Protein 2HES (pdb70)

Sequence (308 aa):
SINLIKSLKLYKEKIWSFDFSQGILATGSTDRKIKLVSVKYDDFTLIDVLDETAHKKAIRSVAWRPHTSLLAAGSFDSTVSIWAKFEMDLLAIIEEVKGVAWSNDGYYLATCSRDKSVWIWETDESGEEYECISVLQEHSQDVKHVIWHPSEALLASSSYDDTVRIWKDYDDDWECVAVLNGHEGTVWSSDFDKTEGVFRLCSGSDDSTVRVWKYMGDDEDDQQEWVCEAILPDVHKRQVYNVAWGFNGLIASVGADGVLAVYEEVDGEWKVFAKRALCHGVYEINVVKWLTILATGGDDGIVNFWSL

Nearest PDB structures (foldseek):
  2hes-assembly1_X  TM=1.003E+00  e=1.167E-56  Saccharomyces cerevisiae
  2pm7-assembly1_D  TM=8.547E-01  e=6.959E-14  Saccharomyces cerevisiae
  2pm6-assembly1_D  TM=8.435E-01  e=2.449E-13  Saccharomyces cerevisiae
  8adl-assembly1_P  TM=8.563E-01  e=5.313E-13  Saccharomyces cerevisiae
  4l9o-assembly2_B  TM=8.566E-01  e=5.168E-12  Komagataella pastoris

B-factor: mean 28.53, std 9.95, range [12.07, 92.05]

Radius of gyration: 18.02 Å; Cα contacts (8 Å, |Δi|>4): 979; chains: 1; bounding box: 34×52×51 Å

Solvent-accessible surface area: 12985 Å² total; per-residue (Å²): 106,7,74,82,76,48,53,25,112,11,11,183,91,67,0,29,12,0,27,66,11,116,29,37,0,0,0,0,0,58,50,82,69,0,38,1,0,47,14,80,80,96,35,12,80,77,67,34,70,4,18,145,100,20,15,45,124,6,5,19,11,5,10,7,42,40,157,23,33,6,0,0,2,0,4,54,35,68,25,5,9,0,5,30,95,228,116,22,75,72,74,23,79,10,150,66,10,18,4,8,9,15,3,68,88,9,89,27,0,0,12,2,15,140,82,93,2,0,80,0,26,56,11,81,147,59,0,110,148,36,111,45,41,17,66,10,117,97,10,69,94,21,0,9,35,6,41,13,11,31,74,88,44,4,0,0,0,0,0,47,27,43,17,0,42,0,1,54,36,91,136,63,90,11,78,19,2,7,57,3,104,29,8,148,14,16,0,51,0,1,14,0,7,40,90,160,56,112,32,35,0,0,0,0,0,60,38,38,32,5,42,0,5,70,37,112,24,66,54,120,78,62,66,11,90,28,76,41,63,28,92,10,49,129,17,8,179,23,68,0,26,11,7,4,5,3,165,67,30,17,0,0,0,0,0,19,42,2,16,0,0,0,1,61,63,78,144,69,123,26,146,52,102,11,117,96,66,127,9,4,42,135,103,63,0,15,5,0,61,39,33,120,32,0,0,0,0,0,39,20,0,35,0,9,0,6,36,72

Foldseek 3Di:
DKFFLDKFFDDQFFWQEWEDAPQKIWTWGQFQKIWIWGHDSVTIGTDDIDHPPPGDGTFNEKYDLHNFAKIWTADCVQKIWIWHDNDIDTADIDGPWQYWEAENVSFWIWIFFQVQWIWIWGDDPVPRDTDTLDIAHDGPGGWHYKYDANPARKMWIWFQSQWIWIWDDDVSNIYTQDIADDGPGGWQYKYWALDPDFTKMWIFAPSAWIWIKGWDQADPVRGTDIYGPDIADGDDPGRWQDWEQDPVRKIWTFFQQQKIWIWHADPRHIDTPDMDGCVVPRWGWHDWYPVVWIWTTTRRSMITIIDD

Secondary structure (DSSP, 8-state):
--EEEEEEE--SS-EEEEEEETTEEEEEESSS-EEEEE-SSS--EEEEEE-TT---S-EEEEEEPTTSSEEEEEETTS-EEEEE----EEEEEE--EEEEEE-TTS-EEEEEETTS-EEEEE--TT----EEEEEE---SS-EEEEEE-SSSSEEEEEETTS-EEEEEEETTEEEEEEEE---SS-EEEEEE--SSSS-EEEEEETTS-EEEEEEEEE-TTS-EEEEEEEEPPS--SS-EEEEEE-TTS-EEEEETTS-EEEEEEETTEEEEEEEES-TTTTS-EEEEEE---EEEEETTSEEEEEE-

Structure (mmCIF, N/CA/C/O backbone):
data_2HES
#
_entry.id   2HES
#
_cell.length_a   35.211
_cell.length_b   70.026
_cell.length_c   130.366
_cell.angle_alpha   90.000
_cell.angle_beta   90.000
_cell.angle_gamma   90.000
#
_symmetry.space_group_name_H-M   'P 21 21 21'
#
loop_
_entity.id
_entity.type
_entity.pdbx_description
1 polymer Ydr267cp
2 non-polymer 'CALCIUM ION'
3 water water
#
loop_
_atom_site.group_PDB
_atom_site.id
_atom_site.type_symbol
_atom_site.label_atom_id
_atom_site.label_alt_id
_atom_site.label_comp_id
_atom_site.label_asym_id
_atom_site.label_entity_id
_atom_site.label_seq_id
_atom_site.pdbx_PDB_ins_code
_atom_site.Cartn_x
_atom_site.Cartn_y
_atom_site.Cartn_z
_atom_site.occupancy
_atom_site.B_iso_or_equiv
_atom_site.auth_seq_id
_atom_site.auth_comp_id
_atom_site.auth_asym_id
_atom_site.auth_atom_id
_atom_site.pdbx_PDB_model_num
ATOM 1 N N . SER A 1 3 ? 17.528 -10.422 -0.102 1.00 40.35 3 SER X N 1
ATOM 2 C CA . SER A 1 3 ? 16.841 -11.310 0.906 1.00 40.14 3 SER X CA 1
ATOM 3 C C . SER A 1 3 ? 17.133 -10.946 2.369 1.00 39.57 3 SER X C 1
ATOM 4 O O . SER A 1 3 ? 18.274 -10.669 2.724 1.00 39.95 3 SER X O 1
ATOM 7 N N . ILE A 1 4 ? 16.089 -10.964 3.202 1.00 38.72 4 ILE X N 1
ATOM 8 C CA . ILE A 1 4 ? 16.210 -10.716 4.641 1.00 37.62 4 ILE X CA 1
ATOM 9 C C . ILE A 1 4 ? 16.024 -12.036 5.398 1.00 38.24 4 ILE X C 1
ATOM 10 O O . ILE A 1 4 ? 14.914 -12.563 5.473 1.00 37.76 4 ILE X O 1
ATOM 15 N N . ASN A 1 5 ? 17.114 -12.554 5.953 1.00 38.91 5 ASN X N 1
ATOM 16 C CA . ASN A 1 5 ? 17.102 -13.862 6.620 1.00 40.17 5 ASN X CA 1
ATOM 17 C C . ASN A 1 5 ? 17.172 -13.747 8.136 1.00 40.33 5 ASN X C 1
ATOM 18 O O . ASN A 1 5 ? 18.014 -13.014 8.664 1.00 40.32 5 ASN X O 1
ATOM 23 N N . LEU A 1 6 ? 16.280 -14.454 8.831 1.00 40.32 6 LEU X N 1
ATOM 24 C CA . LEU A 1 6 ? 16.330 -14.512 10.290 1.00 40.99 6 LEU X CA 1
ATOM 25 C C . LEU A 1 6 ? 17.547 -15.313 10.744 1.00 41.75 6 LEU X C 1
ATOM 26 O O . LEU A 1 6 ? 17.666 -16.509 10.452 1.00 41.87 6 LEU X O 1
ATOM 31 N N . ILE A 1 7 ? 18.459 -14.660 11.450 1.00 41.68 7 ILE X N 1
ATOM 32 C CA . ILE A 1 7 ? 19.599 -15.388 11.986 1.00 42.17 7 ILE X CA 1
ATOM 33 C C . ILE A 1 7 ? 19.349 -15.854 13.424 1.00 41.78 7 ILE X C 1
ATOM 34 O O . ILE A 1 7 ? 19.792 -16.951 13.802 1.00 41.89 7 ILE X O 1
ATOM 39 N N . LYS A 1 8 ? 18.589 -15.068 14.197 1.00 40.77 8 LYS X N 1
ATOM 40 C CA . LYS A 1 8 ? 18.223 -15.426 15.574 1.00 40.09 8 LYS X CA 1
ATOM 41 C C . LYS A 1 8 ? 17.036 -14.649 16.160 1.00 39.21 8 LYS X C 1
ATOM 42 O O . LYS A 1 8 ? 16.962 -13.421 16.006 1.00 38.83 8 LYS X O 1
ATOM 48 N N . SER A 1 9 ? 16.119 -15.356 16.830 1.00 37.61 9 SER X N 1
ATOM 49 C CA . SER A 1 9 ? 14.946 -14.734 17.469 1.00 36.66 9 SER X CA 1
ATOM 50 C C . SER A 1 9 ? 14.950 -14.803 19.008 1.00 36.66 9 SER X C 1
ATOM 51 O O . SER A 1 9 ? 14.905 -15.887 19.624 1.00 36.40 9 SER X O 1
ATOM 54 N N . LEU A 1 10 ? 14.985 -13.645 19.649 1.00 36.21 10 LEU X N 1
ATOM 55 C CA . LEU A 1 10 ? 15.202 -13.620 21.081 1.00 35.01 10 LEU X CA 1
ATOM 56 C C . LEU A 1 10 ? 14.050 -13.028 21.874 1.00 34.68 10 LEU X C 1
ATOM 57 O O . LEU A 1 10 ? 13.845 -11.818 21.868 1.00 34.32 10 LEU X O 1
ATOM 62 N N . LYS A 1 11 ? 13.299 -13.866 22.595 1.00 33.93 11 LYS X N 1
ATOM 63 C CA . LYS A 1 11 ? 12.216 -13.333 23.390 1.00 33.76 11 LYS X CA 1
ATOM 64 C C . LYS A 1 11 ? 12.741 -12.844 24.733 1.00 33.89 11 LYS X C 1
ATOM 65 O O . LYS A 1 11 ? 13.340 -13.625 25.491 1.00 34.58 11 LYS X O 1
ATOM 71 N N . LEU A 1 12 ? 12.460 -11.577 25.030 1.00 31.96 12 LEU X N 1
ATOM 72 C CA . LEU A 1 12 ? 12.953 -10.888 26.230 1.00 31.30 12 LEU X CA 1
ATOM 73 C C . LEU A 1 12 ? 11.897 -10.489 27.254 1.00 31.20 12 LEU X C 1
ATOM 74 O O . LEU A 1 12 ? 12.171 -10.488 28.464 1.00 30.64 12 LEU X O 1
ATOM 79 N N . TYR A 1 13 ? 10.719 -10.080 26.790 1.00 30.91 13 TYR X N 1
ATOM 80 C CA . TYR A 1 13 ? 9.627 -9.658 27.655 1.00 31.26 13 TYR X CA 1
ATOM 81 C C . TYR A 1 13 ? 8.353 -10.275 27.118 1.00 32.55 13 TYR X C 1
ATOM 82 O O . TYR A 1 13 ? 8.362 -10.853 26.019 1.00 32.66 13 TYR X O 1
ATOM 91 N N . LYS A 1 14 ? 7.268 -10.104 27.871 1.00 33.88 14 LYS X N 1
ATOM 92 C CA . LYS A 1 14 ? 5.919 -10.428 27.389 1.00 35.42 14 LYS X CA 1
ATOM 93 C C . LYS A 1 14 ? 5.146 -9.166 26.980 1.00 35.40 14 LYS X C 1
ATOM 94 O O . LYS A 1 14 ? 3.987 -9.262 26.547 1.00 35.97 14 LYS X O 1
ATOM 100 N N . GLU A 1 15 ? 5.793 -8.002 27.108 1.00 34.93 15 GLU X N 1
ATOM 101 C CA . GLU A 1 15 ? 5.210 -6.691 26.806 1.00 34.78 15 GLU X CA 1
ATOM 102 C C . GLU A 1 15 ? 5.975 -6.071 25.631 1.00 32.99 15 GLU X C 1
ATOM 103 O O . GLU A 1 15 ? 7.019 -6.580 25.267 1.00 31.64 15 GLU X O 1
ATOM 109 N N . LYS A 1 16 ? 5.451 -4.985 25.056 1.00 31.91 16 LYS X N 1
ATOM 110 C CA . LYS A 1 16 ? 6.086 -4.275 23.924 1.00 31.62 16 LYS X CA 1
ATOM 111 C C . LYS A 1 16 ? 7.587 -4.014 24.130 1.00 29.59 16 LYS X C 1
ATOM 112 O O . LYS A 1 16 ? 8.008 -3.744 25.242 1.00 29.20 16 LYS X O 1
ATOM 118 N N . ILE A 1 17 ? 8.382 -4.099 23.069 1.00 28.08 17 ILE X N 1
ATOM 119 C CA . ILE A 1 17 ? 9.724 -3.499 23.108 1.00 27.27 17 ILE X CA 1
ATOM 120 C C . ILE A 1 17 ? 9.614 -2.179 22.397 1.00 27.25 17 ILE X C 1
ATOM 121 O O . ILE A 1 17 ? 9.141 -2.135 21.255 1.00 27.00 17 ILE X O 1
ATOM 126 N N . TRP A 1 18 ? 9.989 -1.111 23.095 1.00 25.63 18 TRP X N 1
ATOM 127 C CA . TRP A 1 18 ? 9.888 0.236 22.555 1.00 26.19 18 TRP X CA 1
ATOM 128 C C . TRP A 1 18 ? 11.179 0.770 21.995 1.00 25.02 18 TRP X C 1
ATOM 129 O O . TRP A 1 18 ? 11.150 1.625 21.097 1.00 24.78 18 TRP X O 1
ATOM 140 N N . SER A 1 19 ? 12.297 0.349 22.580 1.00 22.72 19 SER X N 1
ATOM 141 C CA . SER A 1 19 ? 13.585 0.977 22.299 1.00 23.15 19 SER X CA 1
ATOM 142 C C . SER A 1 19 ? 14.721 0.000 22.480 1.00 21.81 19 SER X C 1
ATOM 143 O O . SER A 1 19 ? 14.644 -0.928 23.308 1.00 21.27 19 SER X O 1
ATOM 146 N N . PHE A 1 20 ? 15.759 0.179 21.677 1.00 21.58 20 PHE X N 1
ATOM 147 C CA . PHE A 1 20 ? 17.015 -0.508 21.935 1.00 21.19 20 PHE X CA 1
ATOM 148 C C . PHE A 1 20 ? 18.203 0.220 21.336 1.00 20.88 20 PHE X C 1
ATOM 149 O O . PHE A 1 20 ? 18.031 1.129 20.511 1.00 19.06 20 PHE X O 1
ATOM 157 N N . ASP A 1 21 ? 19.404 -0.083 21.826 1.00 19.30 21 ASP X N 1
ATOM 158 C CA . ASP A 1 21 ? 20.582 0.612 21.336 1.00 20.14 21 ASP X CA 1
ATOM 159 C C . ASP A 1 21 ? 21.759 -0.289 21.555 1.00 21.28 21 ASP X C 1
ATOM 160 O O . ASP A 1 21 ? 21.772 -1.032 22.548 1.00 22.72 21 ASP X O 1
ATOM 165 N N . PHE A 1 22 ? 22.735 -0.212 20.640 1.00 22.25 22 PHE X N 1
ATOM 166 C CA . PHE A 1 22 ? 23.918 -1.107 20.570 1.00 23.75 22 PHE X CA 1
ATOM 167 C C . PHE A 1 22 ? 25.224 -0.341 20.714 1.00 24.15 22 PHE X C 1
ATOM 168 O O . PHE A 1 22 ? 25.467 0.621 19.995 1.00 24.63 22 PHE X O 1
ATOM 176 N N . SER A 1 23 ? 26.089 -0.784 21.627 1.00 24.42 23 SER X N 1
ATOM 177 C CA . SER A 1 23 ? 27.420 -0.206 21.750 1.00 25.43 23 SER X CA 1
ATOM 178 C C . SER A 1 23 ? 28.311 -1.291 22.302 1.00 26.36 23 SER X C 1
ATOM 179 O O . SER A 1 23 ? 27.906 -1.965 23.212 1.00 25.61 23 SER X O 1
ATOM 182 N N . GLN A 1 24 ? 29.506 -1.434 21.734 1.00 28.47 24 GLN X N 1
ATOM 183 C CA . GLN A 1 24 ? 30.567 -2.273 22.313 1.00 31.21 24 GLN X CA 1
ATOM 184 C C . GLN A 1 24 ? 30.080 -3.709 22.480 1.00 31.52 24 GLN X C 1
ATOM 185 O O . GLN A 1 24 ? 30.278 -4.336 23.528 1.00 32.30 24 GLN X O 1
ATOM 191 N N . GLY A 1 25 ? 29.399 -4.193 21.448 1.00 32.00 25 GLY X N 1
ATOM 192 C CA . GLY A 1 25 ? 28.879 -5.560 21.434 1.00 32.41 25 GLY X CA 1
ATOM 193 C C . GLY A 1 25 ? 27.717 -5.829 22.364 1.00 31.75 25 GLY X C 1
ATOM 194 O O . GLY A 1 25 ? 27.389 -6.985 22.611 1.00 33.69 25 GLY X O 1
ATOM 195 N N . ILE A 1 26 ? 27.070 -4.789 22.888 1.00 31.07 26 ILE X N 1
ATOM 196 C CA . ILE A 1 26 ? 25.951 -4.997 23.803 1.00 28.77 26 ILE X CA 1
ATOM 197 C C . ILE A 1 26 ? 24.685 -4.238 23.373 1.00 28.27 26 ILE X C 1
ATOM 198 O O . ILE A 1 26 ? 24.739 -3.019 23.191 1.00 26.66 26 ILE X O 1
ATOM 203 N N . LEU A 1 27 ? 23.558 -4.950 23.249 1.00 26.16 27 LEU X N 1
ATOM 204 C CA . LEU A 1 27 ? 22.254 -4.324 22.976 1.00 25.64 27 LEU X CA 1
ATOM 205 C C . LEU A 1 27 ? 21.503 -4.073 24.290 1.00 24.94 27 LEU X C 1
ATOM 206 O O . LEU A 1 27 ? 21.221 -5.020 25.035 1.00 25.69 27 LEU X O 1
ATOM 211 N N . ALA A 1 28 ? 21.194 -2.807 24.599 1.00 23.04 28 ALA X N 1
ATOM 212 C CA . ALA A 1 28 ? 20.289 -2.453 25.719 1.00 22.39 28 ALA X CA 1
ATOM 213 C C . ALA A 1 28 ? 18.848 -2.374 25.193 1.00 22.83 28 ALA X C 1
ATOM 214 O O . ALA A 1 28 ? 18.665 -1.871 24.123 1.00 22.10 28 ALA X O 1
ATOM 216 N N . THR A 1 29 ? 17.852 -2.847 25.936 1.00 22.69 29 THR X N 1
ATOM 217 C CA . THR A 1 29 ? 16.422 -2.775 25.511 1.00 23.31 29 THR X CA 1
ATOM 218 C C . THR A 1 29 ? 15.455 -2.171 26.554 1.00 24.58 29 THR X C 1
ATOM 219 O O . THR A 1 29 ? 15.714 -2.253 27.755 1.00 26.20 29 THR X O 1
ATOM 223 N N . GLY A 1 30 ? 14.330 -1.608 26.102 1.00 23.42 30 GLY X N 1
ATOM 224 C CA . GLY A 1 30 ? 13.326 -1.021 26.966 1.00 24.31 30 GLY X CA 1
ATOM 225 C C . GLY A 1 30 ? 11.949 -1.504 26.552 1.00 25.96 30 GLY X C 1
ATOM 226 O O . GLY A 1 30 ? 11.697 -1.709 25.367 1.00 26.29 30 GLY X O 1
ATOM 227 N N . SER A 1 31 ? 11.078 -1.703 27.544 1.00 26.33 31 SER X N 1
ATOM 228 C CA . SER A 1 31 ? 9.748 -2.259 27.348 1.00 28.67 31 SER X CA 1
ATOM 229 C C . SER A 1 31 ? 8.742 -1.596 28.300 1.00 29.41 31 SER X C 1
ATOM 230 O O . SER A 1 31 ? 9.112 -0.715 29.075 1.00 29.39 31 SER X O 1
ATOM 233 N N . THR A 1 32 ? 7.463 -2.001 28.257 1.00 31.36 32 THR X N 1
ATOM 234 C CA . THR A 1 32 ? 6.457 -1.454 29.171 1.00 32.83 32 THR X CA 1
ATOM 235 C C . THR A 1 32 ? 6.863 -1.725 30.620 1.00 33.22 32 THR X C 1
ATOM 236 O O . THR A 1 32 ? 6.392 -1.078 31.541 1.00 34.57 32 THR X O 1
ATOM 240 N N . ASP A 1 33 ? 7.786 -2.666 30.776 1.00 34.39 33 ASP X N 1
ATOM 241 C CA . ASP A 1 33 ? 8.455 -2.980 32.043 1.00 34.40 33 ASP X CA 1
ATOM 242 C C . ASP A 1 33 ? 9.344 -1.897 32.681 1.00 34.73 33 ASP X C 1
ATOM 243 O O . ASP A 1 33 ? 9.939 -1.065 31.999 1.00 34.58 33 ASP X O 1
ATOM 248 N N . ARG A 1 34 ? 9.475 -1.967 33.998 1.00 34.61 34 ARG X N 1
ATOM 249 C CA . ARG A 1 34 ? 10.458 -1.187 34.743 1.00 34.82 34 ARG X CA 1
ATOM 250 C C . ARG A 1 34 ? 11.840 -1.561 34.262 1.00 34.56 34 ARG X C 1
ATOM 251 O O . ARG A 1 34 ? 12.685 -0.698 34.137 1.00 33.78 34 ARG X O 1
ATOM 259 N N . LYS A 1 35 ? 12.041 -2.841 33.958 1.00 33.96 35 LYS X N 1
ATOM 260 C CA . LYS A 1 35 ? 13.373 -3.424 33.825 1.00 33.92 35 LYS X CA 1
ATOM 261 C C . LYS A 1 35 ? 14.051 -3.302 32.459 1.00 33.75 35 LYS X C 1
ATOM 262 O O . LYS A 1 35 ? 13.467 -3.643 31.408 1.00 34.36 35 LYS X O 1
ATOM 268 N N . ILE A 1 36 ? 15.317 -2.900 32.503 1.00 32.24 36 ILE X N 1
ATOM 269 C CA . ILE A 1 36 ? 16.189 -2.806 31.327 1.00 31.65 36 ILE X CA 1
ATOM 270 C C . ILE A 1 36 ? 17.065 -4.057 31.085 1.00 31.02 36 ILE X C 1
ATOM 271 O O . ILE A 1 36 ? 17.862 -4.437 31.936 1.00 30.65 36 ILE X O 1
ATOM 276 N N . LYS A 1 37 ? 16.986 -4.649 29.902 1.00 29.75 37 LYS X N 1
ATOM 277 C CA . LYS A 1 37 ? 17.717 -5.890 29.627 1.00 30.51 37 LYS X CA 1
ATOM 278 C C . LYS A 1 37 ? 18.880 -5.737 28.622 1.00 30.94 37 LYS X C 1
ATOM 279 O O . LYS A 1 37 ? 18.788 -5.047 27.593 1.00 31.03 37 LYS X O 1
ATOM 285 N N . LEU A 1 38 ? 19.999 -6.357 28.959 1.00 31.06 38 LEU X N 1
ATOM 286 C CA . LEU A 1 38 ? 21.208 -6.225 28.187 1.00 31.93 38 LEU X CA 1
ATOM 287 C C . LEU A 1 38 ? 21.547 -7.546 27.549 1.00 33.13 38 LEU X C 1
ATOM 288 O O . LEU A 1 38 ? 21.500 -8.599 28.219 1.00 33.71 38 LEU X O 1
ATOM 293 N N . VAL A 1 39 ? 21.868 -7.483 26.254 1.00 33.31 39 VAL X N 1
ATOM 294 C CA . VAL A 1 39 ? 22.119 -8.655 25.421 1.00 33.48 39 VAL X CA 1
ATOM 295 C C . VAL A 1 39 ? 23.486 -8.588 24.735 1.00 34.86 39 VAL X C 1
ATOM 296 O O . VAL A 1 39 ? 23.824 -7.603 24.040 1.00 34.33 39 VAL X O 1
ATOM 300 N N . SER A 1 40 ? 24.262 -9.651 24.899 1.00 35.04 40 SER X N 1
ATOM 301 C CA . SER A 1 40 ? 25.531 -9.800 24.213 1.00 37.40 40 SER X CA 1
ATOM 302 C C . SER A 1 40 ? 25.249 -10.263 22.792 1.00 38.51 40 SER X C 1
ATOM 303 O O . SER A 1 40 ? 24.432 -11.178 22.601 1.00 39.39 40 SER X O 1
ATOM 306 N N . VAL A 1 41 ? 25.921 -9.645 21.813 1.00 40.26 41 VAL X N 1
ATOM 307 C CA . VAL A 1 41 ? 25.611 -9.808 20.377 1.00 42.03 41 VAL X CA 1
ATOM 308 C C . VAL A 1 41 ? 26.847 -9.855 19.479 1.00 43.66 41 VAL X C 1
ATOM 309 O O . VAL A 1 41 ? 27.659 -8.929 19.500 1.00 44.60 41 VAL X O 1
ATOM 313 N N . LYS A 1 42 ? 26.964 -10.913 18.664 1.00 45.66 42 LYS X N 1
ATOM 314 C CA . LYS A 1 42 ? 28.156 -11.152 17.826 1.00 47.13 42 LYS X CA 1
ATOM 315 C C . LYS A 1 42 ? 27.936 -11.872 16.481 1.00 48.37 42 LYS X C 1
ATOM 316 O O . LYS A 1 42 ? 28.764 -11.748 15.575 1.00 48.47 42 LYS X O 1
ATOM 318 N N . TYR A 1 43 ? 26.835 -12.614 16.346 1.00 49.26 43 TYR X N 1
ATOM 319 C CA . TYR A 1 43 ? 26.626 -13.530 15.195 1.00 50.63 43 TYR X CA 1
ATOM 320 C C . TYR A 1 43 ? 27.041 -14.964 15.553 1.00 51.30 43 TYR X C 1
ATOM 321 O O . TYR A 1 43 ? 26.915 -15.887 14.737 1.00 52.15 43 TYR X O 1
ATOM 323 N N . ASP A 1 44 ? 27.550 -15.135 16.775 1.00 51.97 44 ASP X N 1
ATOM 324 C CA . ASP A 1 44 ? 27.421 -16.402 17.465 1.00 51.98 44 ASP X CA 1
ATOM 325 C C . ASP A 1 44 ? 25.908 -16.540 17.673 1.00 51.92 44 ASP X C 1
ATOM 326 O O . ASP A 1 44 ? 25.303 -17.426 17.067 1.00 52.46 44 ASP X O 1
ATOM 328 N N . ASP A 1 45 ? 25.259 -15.693 18.485 1.00 51.34 45 ASP X N 1
ATOM 329 C CA . ASP A 1 45 ? 25.837 -14.891 19.563 1.00 50.45 45 ASP X CA 1
ATOM 330 C C . ASP A 1 45 ? 25.186 -15.500 20.792 1.00 49.81 45 ASP X C 1
ATOM 331 O O . ASP A 1 45 ? 25.780 -16.453 21.325 1.00 50.50 45 ASP X O 1
ATOM 333 N N . PHE A 1 46 ? 24.007 -15.068 21.279 1.00 48.50 46 PHE X N 1
ATOM 334 C CA . PHE A 1 46 ? 23.289 -13.784 21.162 1.00 46.99 46 PHE X CA 1
ATOM 335 C C . PHE A 1 46 ? 22.549 -13.889 22.497 1.00 45.50 46 PHE X C 1
ATOM 336 O O . PHE A 1 46 ? 21.497 -14.528 22.545 1.00 45.53 46 PHE X O 1
ATOM 344 N N . THR A 1 47 ? 23.071 -13.334 23.590 1.00 44.13 47 THR X N 1
ATOM 345 C CA . THR A 1 47 ? 22.554 -13.723 24.931 1.00 42.50 47 THR X CA 1
ATOM 346 C C . THR A 1 47 ? 22.327 -12.641 25.996 1.00 41.64 47 THR X C 1
ATOM 347 O O . THR A 1 47 ? 23.062 -11.654 26.034 1.00 40.84 47 THR X O 1
ATOM 351 N N . LEU A 1 48 ? 21.311 -12.862 26.847 1.00 39.80 48 LEU X N 1
ATOM 352 C CA . LEU A 1 48 ? 21.014 -12.036 28.028 1.00 39.43 48 LEU X CA 1
ATOM 353 C C . LEU A 1 48 ? 22.238 -11.962 28.906 1.00 38.51 48 LEU X C 1
ATOM 354 O O . LEU A 1 48 ? 22.861 -12.984 29.163 1.00 37.64 48 LEU X O 1
ATOM 359 N N . ILE A 1 49 ? 22.568 -10.770 29.396 1.00 37.62 49 ILE X N 1
ATOM 360 C CA . ILE A 1 49 ? 23.685 -10.658 30.336 1.00 36.63 49 ILE X CA 1
ATOM 361 C C . ILE A 1 49 ? 23.315 -9.927 31.623 1.00 36.66 49 ILE X C 1
ATOM 362 O O . ILE A 1 49 ? 23.934 -10.163 32.659 1.00 36.52 49 ILE X O 1
ATOM 367 N N . ASP A 1 50 ? 22.293 -9.081 31.598 1.00 35.37 50 ASP X N 1
ATOM 368 C CA . ASP A 1 50 ? 21.913 -8.368 32.822 1.00 35.87 50 ASP X CA 1
ATOM 369 C C . ASP A 1 50 ? 20.498 -7.813 32.772 1.00 35.32 50 ASP X C 1
ATOM 370 O O . ASP A 1 50 ? 19.948 -7.565 31.685 1.00 35.26 50 ASP X O 1
ATOM 375 N N . VAL A 1 51 ? 19.919 -7.632 33.956 1.00 35.06 51 VAL X N 1
ATOM 376 C CA . VAL A 1 51 ? 18.625 -7.006 34.121 1.00 34.58 51 VAL X CA 1
ATOM 377 C C . VAL A 1 51 ? 18.745 -5.849 35.112 1.00 35.59 51 VAL X C 1
ATOM 378 O O . VAL A 1 51 ? 19.102 -6.060 36.291 1.00 34.86 51 VAL X O 1
ATOM 382 N N . LEU A 1 52 ? 18.465 -4.636 34.631 1.00 35.37 52 LEU X N 1
ATOM 383 C CA . LEU A 1 52 ? 18.588 -3.409 35.440 1.00 36.51 52 LEU X CA 1
ATOM 384 C C . LEU A 1 52 ? 17.262 -2.952 36.020 1.00 37.16 52 LEU X C 1
ATOM 385 O O . LEU A 1 52 ? 16.311 -2.690 35.279 1.00 37.40 52 LEU X O 1
ATOM 390 N N . ASP A 1 53 ? 17.189 -2.831 37.347 1.00 37.79 53 ASP X N 1
ATOM 391 C CA . ASP A 1 53 ? 15.912 -2.515 37.984 1.00 39.07 53 ASP X CA 1
ATOM 392 C C . ASP A 1 53 ? 15.971 -1.562 39.200 1.00 40.45 53 ASP X C 1
ATOM 393 O O . ASP A 1 53 ? 15.860 -0.339 39.062 1.00 40.49 53 ASP X O 1
ATOM 398 N N . GLU A 1 54 ? 16.079 -2.151 40.391 1.00 41.66 54 GLU X N 1
ATOM 399 C CA . GLU A 1 54 ? 16.087 -1.422 41.664 1.00 42.99 54 GLU X CA 1
ATOM 400 C C . GLU A 1 54 ? 14.978 -0.380 41.816 1.00 43.37 54 GLU X C 1
ATOM 401 O O . GLU A 1 54 ? 15.167 0.677 42.437 1.00 43.67 54 GLU X O 1
ATOM 407 N N . THR A 1 55 ? 13.806 -0.696 41.267 1.00 43.97 55 THR X N 1
ATOM 408 C CA . THR A 1 55 ? 12.631 0.177 41.351 1.00 44.30 55 THR X CA 1
ATOM 409 C C . THR A 1 55 ? 13.004 1.652 41.061 1.00 44.77 55 THR X C 1
ATOM 410 O O . THR A 1 55 ? 12.599 2.591 41.756 1.00 44.70 55 THR X O 1
ATOM 414 N N . ALA A 1 56 ? 13.786 1.832 40.000 1.00 45.06 56 ALA X N 1
ATOM 415 C CA . ALA A 1 56 ? 14.236 3.159 39.593 1.00 45.17 56 ALA X CA 1
ATOM 416 C C . ALA A 1 56 ? 13.324 4.005 38.686 1.00 45.61 56 ALA X C 1
ATOM 417 O O . ALA A 1 56 ? 13.253 5.204 38.925 1.00 45.04 56 ALA X O 1
ATOM 419 N N . HIS A 1 57 ? 12.585 3.485 37.696 1.00 46.30 57 HIS X N 1
ATOM 420 C CA . HIS A 1 57 ? 11.857 2.230 37.616 1.00 47.46 57 HIS X CA 1
ATOM 421 C C . HIS A 1 57 ? 10.498 2.487 38.285 1.00 47.37 57 HIS X C 1
ATOM 422 O O . HIS A 1 57 ? 10.310 2.216 39.482 1.00 48.83 57 HIS X O 1
ATOM 429 N N . LYS A 1 58 ? 9.581 3.067 37.502 1.00 46.49 58 LYS X N 1
ATOM 430 C CA . LYS A 1 58 ? 8.212 3.352 37.924 1.00 44.51 58 LYS X CA 1
ATOM 431 C C . LYS A 1 58 ? 7.157 3.089 36.859 1.00 43.53 58 LYS X C 1
ATOM 432 O O . LYS A 1 58 ? 6.016 2.718 37.175 1.00 43.84 58 LYS X O 1
ATOM 433 N N . LYS A 1 59 ? 7.523 3.318 35.601 1.00 41.75 59 LYS X N 1
ATOM 434 C CA . LYS A 1 59 ? 6.654 3.077 34.450 1.00 40.35 59 LYS X CA 1
ATOM 435 C C . LYS A 1 59 ? 7.512 2.663 33.250 1.00 38.22 59 LYS X C 1
ATOM 436 O O . LYS A 1 59 ? 8.721 2.548 33.342 1.00 38.15 59 LYS X O 1
ATOM 442 N N . ALA A 1 60 ? 6.854 2.437 32.125 1.00 37.25 60 ALA X N 1
ATOM 443 C CA . ALA A 1 60 ? 7.464 2.036 30.868 1.00 35.11 60 ALA X CA 1
ATOM 444 C C . ALA A 1 60 ? 8.768 2.785 30.525 1.00 34.67 60 ALA X C 1
ATOM 445 O O . ALA A 1 60 ? 8.838 4.018 30.692 1.00 33.77 60 ALA X O 1
ATOM 447 N N . ILE A 1 61 ? 9.771 2.009 30.092 1.00 33.17 61 ILE X N 1
ATOM 448 C CA . ILE A 1 61 ? 11.058 2.509 29.614 1.00 32.04 61 ILE X CA 1
ATOM 449 C C . ILE A 1 61 ? 10.930 2.723 28.119 1.00 31.37 61 ILE X C 1
ATOM 450 O O . ILE A 1 61 ? 10.991 1.779 27.333 1.00 31.90 61 ILE X O 1
ATOM 455 N N . ARG A 1 62 ? 10.728 3.982 27.740 1.00 29.13 62 ARG X N 1
ATOM 456 C CA . ARG A 1 62 ? 10.341 4.319 26.387 1.00 27.80 62 ARG X CA 1
ATOM 457 C C . ARG A 1 62 ? 11.574 4.469 25.498 1.00 25.93 62 ARG X C 1
ATOM 458 O O . ARG A 1 62 ? 11.482 4.354 24.265 1.00 26.68 62 ARG X O 1
ATOM 466 N N . SER A 1 63 ? 12.729 4.686 26.124 1.00 24.89 63 SER X N 1
ATOM 467 C CA . SER A 1 63 ? 13.959 4.992 25.381 1.00 23.36 63 SER X CA 1
ATOM 468 C C . SER A 1 63 ? 15.237 4.655 26.153 1.00 21.95 63 SER X C 1
ATOM 469 O O . SER A 1 63 ? 15.350 4.918 27.330 1.00 22.87 63 SER X O 1
ATOM 472 N N . VAL A 1 64 ? 16.173 4.027 25.465 1.00 21.68 64 VAL X N 1
ATOM 473 C CA . VAL A 1 64 ? 17.492 3.727 26.058 1.00 20.51 64 VAL X CA 1
ATOM 474 C C . VAL A 1 64 ? 18.546 4.130 25.046 1.00 19.47 64 VAL X C 1
ATOM 475 O O . VAL A 1 64 ? 18.355 3.959 23.841 1.00 19.34 64 VAL X O 1
ATOM 479 N N . ALA A 1 65 ? 19.659 4.679 25.526 1.00 18.45 65 ALA X N 1
ATOM 480 C CA . ALA A 1 65 ? 20.759 4.983 24.621 1.00 17.07 65 ALA X CA 1
ATOM 481 C C . ALA A 1 65 ? 22.101 4.938 25.345 1.00 17.52 65 ALA X C 1
ATOM 482 O O . ALA A 1 65 ? 22.232 5.523 26.443 1.00 18.83 65 ALA X O 1
ATOM 484 N N . TRP A 1 66 ? 23.087 4.369 24.651 1.00 17.50 66 TRP X N 1
ATOM 485 C CA . TRP A 1 66 ? 24.452 4.292 25.143 1.00 20.01 66 TRP X CA 1
ATOM 486 C C . TRP A 1 66 ? 25.194 5.596 24.859 1.00 22.44 66 TRP X C 1
ATOM 487 O O . TRP A 1 66 ? 25.108 6.158 23.747 1.00 20.70 66 TRP X O 1
ATOM 498 N N . ARG A 1 67 ? 25.979 6.043 25.834 1.00 24.38 67 ARG X N 1
ATOM 499 C CA . ARG A 1 67 ? 26.905 7.120 25.544 1.00 27.71 67 ARG X CA 1
ATOM 500 C C . ARG A 1 67 ? 27.950 6.555 24.555 1.00 30.23 67 ARG X C 1
ATOM 501 O O . ARG A 1 67 ? 28.653 5.590 24.875 1.00 29.25 67 ARG X O 1
ATOM 509 N N . PRO A 1 68 ? 28.027 7.118 23.331 1.00 32.55 68 PRO X N 1
ATOM 510 C CA . PRO A 1 68 ? 28.694 6.407 22.199 1.00 34.33 68 PRO X CA 1
ATOM 511 C C . PRO A 1 68 ? 30.103 5.842 22.455 1.00 36.55 68 PRO X C 1
ATOM 512 O O . PRO A 1 68 ? 30.894 6.438 23.203 1.00 37.02 68 PRO X O 1
ATOM 516 N N . HIS A 1 69 ? 30.383 4.691 21.828 1.00 38.88 69 HIS X N 1
ATOM 517 C CA . HIS A 1 69 ? 31.642 3.935 21.976 1.00 40.18 69 HIS X CA 1
ATOM 518 C C . HIS A 1 69 ? 32.080 3.695 23.430 1.00 40.05 69 HIS X C 1
ATOM 519 O O . HIS A 1 69 ? 33.267 3.474 23.703 1.00 40.92 69 HIS X O 1
ATOM 526 N N . THR A 1 70 ? 31.112 3.727 24.346 1.00 38.82 70 THR X N 1
ATOM 527 C CA . THR A 1 70 ? 31.346 3.540 25.784 1.00 38.39 70 THR X CA 1
ATOM 528 C C . THR A 1 70 ? 30.378 2.492 26.350 1.00 37.50 70 THR X C 1
ATOM 529 O O . THR A 1 70 ? 29.533 1.921 25.601 1.00 37.12 70 THR X O 1
ATOM 533 N N . SER A 1 71 ? 30.493 2.234 27.654 1.00 36.32 71 SER X N 1
ATOM 534 C CA . SER A 1 71 ? 29.522 1.381 28.350 1.00 35.37 71 SER X CA 1
ATOM 535 C C . SER A 1 71 ? 28.737 2.074 29.481 1.00 33.75 71 SER X C 1
ATOM 536 O O . SER A 1 71 ? 28.370 1.443 30.481 1.00 34.50 71 SER X O 1
ATOM 539 N N . LEU A 1 72 ? 28.458 3.366 29.301 1.00 31.60 72 LEU X N 1
ATOM 540 C CA . LEU A 1 72 ? 27.515 4.096 30.130 1.00 28.92 72 LEU X CA 1
ATOM 541 C C . LEU A 1 72 ? 26.176 4.232 29.406 1.00 27.29 72 LEU X C 1
ATOM 542 O O . LEU A 1 72 ? 26.158 4.548 28.217 1.00 26.67 72 LEU X O 1
ATOM 547 N N . LEU A 1 73 ? 25.082 4.035 30.136 1.00 26.55 73 LEU X N 1
ATOM 548 C CA . LEU A 1 73 ? 23.726 3.946 29.534 1.00 25.69 73 LEU X CA 1
ATOM 549 C C . LEU A 1 73 ? 22.721 4.913 30.137 1.00 25.17 73 LEU X C 1
ATOM 550 O O . LEU A 1 73 ? 22.652 5.062 31.359 1.00 26.05 73 LEU X O 1
ATOM 555 N N . ALA A 1 74 ? 21.897 5.528 29.290 1.00 23.90 74 ALA X N 1
ATOM 556 C CA . ALA A 1 74 ? 20.794 6.359 29.747 1.00 23.36 74 ALA X CA 1
ATOM 557 C C . ALA A 1 74 ? 19.452 5.690 29.422 1.00 23.70 74 ALA X C 1
ATOM 558 O O . ALA A 1 74 ? 19.338 5.013 28.395 1.00 22.93 74 ALA X O 1
ATOM 560 N N . ALA A 1 75 ? 18.474 5.852 30.320 1.00 24.89 75 ALA X N 1
ATOM 561 C CA . ALA A 1 75 ? 17.106 5.311 30.139 1.00 26.64 75 ALA X CA 1
ATOM 562 C C . ALA A 1 75 ? 16.012 6.292 30.536 1.00 27.97 75 ALA X C 1
ATOM 563 O O . ALA A 1 75 ? 15.972 6.737 31.695 1.00 29.90 75 ALA X O 1
ATOM 565 N N . GLY A 1 76 ? 15.134 6.619 29.583 1.00 28.98 76 GLY X N 1
ATOM 566 C CA . GLY A 1 76 ? 14.020 7.555 29.784 1.00 30.51 76 GLY X CA 1
ATOM 567 C C . GLY A 1 76 ? 12.671 6.848 29.881 1.00 31.10 76 GLY X C 1
ATOM 568 O O . GLY A 1 76 ? 12.411 5.860 29.185 1.00 30.51 76 GLY X O 1
ATOM 569 N N . SER A 1 77 ? 11.794 7.394 30.713 1.00 31.70 77 SER X N 1
ATOM 570 C CA . SER A 1 77 ? 10.621 6.660 31.142 1.00 32.43 77 SER X CA 1
ATOM 571 C C . SER A 1 77 ? 9.354 7.467 31.038 1.00 32.64 77 SER X C 1
ATOM 572 O O . SER A 1 77 ? 9.365 8.699 31.144 1.00 32.47 77 SER X O 1
ATOM 575 N N . PHE A 1 78 ? 8.254 6.749 30.840 1.00 33.85 78 PHE X N 1
ATOM 576 C CA . PHE A 1 78 ? 6.913 7.319 30.956 1.00 34.25 78 PHE X CA 1
ATOM 577 C C . PHE A 1 78 ? 6.723 7.980 32.331 1.00 34.56 78 PHE X C 1
ATOM 578 O O . PHE A 1 78 ? 5.784 8.770 32.526 1.00 34.45 78 PHE X O 1
ATOM 586 N N . ASP A 1 79 ? 7.625 7.642 33.255 1.00 34.51 79 ASP X N 1
ATOM 587 C CA . ASP A 1 79 ? 7.762 8.258 34.592 1.00 35.80 79 ASP X CA 1
ATOM 588 C C . ASP A 1 79 ? 7.913 9.776 34.621 1.00 35.38 79 ASP X C 1
ATOM 589 O O . ASP A 1 79 ? 7.653 10.407 35.654 1.00 35.15 79 ASP X O 1
ATOM 594 N N . SER A 1 80 ? 8.431 10.332 33.523 1.00 34.93 80 SER X N 1
ATOM 595 C CA . SER A 1 80 ? 8.958 11.706 33.452 1.00 34.79 80 SER X CA 1
ATOM 596 C C . SER A 1 80 ? 10.441 11.772 33.855 1.00 34.62 80 SER X C 1
ATOM 597 O O . SER A 1 80 ? 11.051 12.834 33.768 1.00 35.76 80 SER X O 1
ATOM 600 N N . THR A 1 81 ? 11.015 10.649 34.282 1.00 34.06 81 THR X N 1
ATOM 601 C CA . THR A 1 81 ? 12.436 10.592 34.720 1.00 34.10 81 THR X CA 1
ATOM 602 C C . THR A 1 81 ? 13.396 9.919 33.705 1.00 33.91 81 THR X C 1
ATOM 603 O O . THR A 1 81 ? 12.938 9.284 32.749 1.00 34.13 81 THR X O 1
ATOM 607 N N . VAL A 1 82 ? 14.710 10.076 33.917 1.00 33.51 82 VAL X N 1
ATOM 608 C CA . VAL A 1 82 ? 15.771 9.480 33.071 1.00 33.53 82 VAL X CA 1
ATOM 609 C C . VAL A 1 82 ? 16.895 8.951 33.974 1.00 33.33 82 VAL X C 1
ATOM 610 O O . VAL A 1 82 ? 17.483 9.717 34.744 1.00 34.71 82 VAL X O 1
ATOM 614 N N . SER A 1 83 ? 17.198 7.649 33.893 1.00 33.56 83 SER X N 1
ATOM 615 C CA . SER A 1 83 ? 18.251 7.022 34.709 1.00 32.87 83 SER X CA 1
ATOM 616 C C . SER A 1 83 ? 19.598 6.810 33.983 1.00 33.36 83 SER X C 1
ATOM 617 O O . SER A 1 83 ? 19.612 6.629 32.769 1.00 32.80 83 SER X O 1
ATOM 620 N N . ILE A 1 84 ? 20.711 6.769 34.731 1.00 32.59 84 ILE X N 1
ATOM 621 C CA . ILE A 1 84 ? 22.076 6.573 34.171 1.00 33.05 84 ILE X CA 1
ATOM 622 C C . ILE A 1 84 ? 22.874 5.380 34.762 1.00 34.42 84 ILE X C 1
ATOM 623 O O . ILE A 1 84 ? 23.115 5.344 35.972 1.00 34.97 84 ILE X O 1
ATOM 628 N N . TRP A 1 85 ? 23.34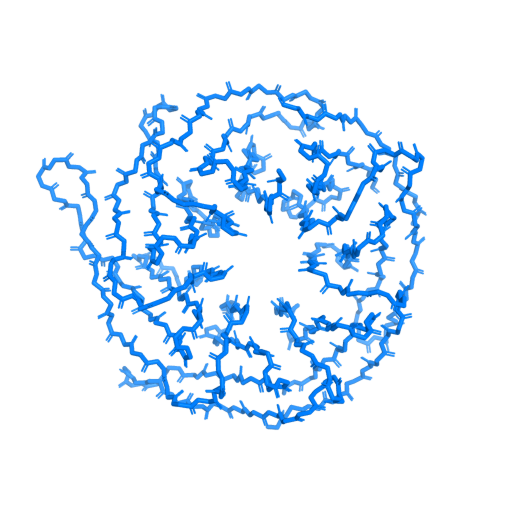3 4.455 33.922 1.00 34.96 85 TRP X N 1
ATOM 629 C CA . TRP A 1 85 ? 24.079 3.249 34.379 1.00 35.66 85 TRP X CA 1
ATOM 630 C C . TRP A 1 85 ? 25.502 3.109 33.798 1.00 36.74 85 TRP X C 1
ATOM 631 O O . TRP A 1 85 ? 25.758 3.521 32.674 1.00 36.48 85 TRP X O 1
ATOM 642 N N . ALA A 1 86 ? 26.423 2.503 34.550 1.00 37.43 86 ALA X N 1
ATOM 643 C CA . ALA A 1 86 ? 27.814 2.341 34.079 1.00 39.07 86 ALA X CA 1
ATOM 644 C C . ALA A 1 86 ? 28.405 0.984 34.412 1.00 39.96 86 ALA X C 1
ATOM 645 O O . ALA A 1 86 ? 28.124 0.447 35.480 1.00 39.43 86 ALA X O 1
ATOM 647 N N . LYS A 1 87 ? 29.230 0.470 33.487 1.00 41.50 87 LYS X N 1
ATOM 648 C CA . LYS A 1 87 ? 29.980 -0.776 33.638 1.00 43.32 87 LYS X CA 1
ATOM 649 C C . LYS A 1 87 ? 30.699 -1.225 32.358 1.00 43.52 87 LYS X C 1
ATOM 650 O O . LYS A 1 87 ? 31.184 -2.364 32.267 1.00 43.58 87 LYS X O 1
ATOM 656 N N . PHE A 1 95 ? 29.135 -8.627 32.367 1.00 45.71 95 PHE X N 1
ATOM 657 C CA . PHE A 1 95 ? 29.551 -8.358 33.725 1.00 46.10 95 PHE X CA 1
ATOM 658 C C . PHE A 1 95 ? 28.330 -7.915 34.556 1.00 45.53 95 PHE X C 1
ATOM 659 O O . PHE A 1 95 ? 27.429 -8.719 34.820 1.00 44.91 95 PHE X O 1
ATOM 667 N N . GLU A 1 96 ? 28.297 -6.637 34.933 1.00 45.31 96 GLU X N 1
ATOM 668 C CA . GLU A 1 96 ? 27.259 -6.058 35.793 1.00 45.67 96 GLU X CA 1
ATOM 669 C C . GLU A 1 96 ? 27.178 -4.590 35.471 1.00 45.40 96 GLU X C 1
ATOM 670 O O . GLU A 1 96 ? 28.181 -4.016 35.064 1.00 45.54 96 GLU X O 1
ATOM 676 N N . MET A 1 97 ? 26.022 -3.978 35.705 1.00 45.00 97 MET X N 1
ATOM 677 C CA . MET A 1 97 ? 25.848 -2.536 35.572 1.00 44.61 97 MET X CA 1
ATOM 678 C C . MET A 1 97 ? 25.329 -1.880 36.846 1.00 44.66 97 MET X C 1
ATOM 679 O O . MET A 1 97 ? 24.278 -2.265 37.390 1.00 44.12 97 MET X O 1
ATOM 684 N N . ASP A 1 98 ? 26.075 -0.872 37.297 1.00 45.01 98 ASP X N 1
ATOM 685 C CA . ASP A 1 98 ? 25.744 -0.075 38.474 1.00 45.30 98 ASP X CA 1
ATOM 686 C C . ASP A 1 98 ? 25.039 1.220 38.093 1.00 45.56 98 ASP X C 1
ATOM 687 O O . ASP A 1 98 ? 25.484 1.923 37.175 1.00 45.03 98 ASP X O 1
ATOM 692 N N . LEU A 1 99 ? 23.959 1.529 38.814 1.00 45.38 99 LEU X N 1
ATOM 693 C CA . LEU A 1 99 ? 23.226 2.789 38.678 1.00 46.05 99 LEU X CA 1
ATOM 694 C C . LEU A 1 99 ? 24.144 3.969 39.003 1.00 46.46 99 LEU X C 1
ATOM 695 O O . LEU A 1 99 ? 25.201 3.786 39.645 1.00 46.88 99 LEU X O 1
ATOM 700 N N . LEU A 1 100 ? 23.756 5.171 38.563 1.00 45.98 100 LEU X N 1
ATOM 701 C CA . LEU A 1 100 ? 24.552 6.382 38.819 1.00 45.45 100 LEU X CA 1
ATOM 702 C C . LEU A 1 100 ? 23.735 7.641 39.136 1.00 44.42 100 LEU X C 1
ATOM 703 O O . LEU A 1 100 ? 24.094 8.380 40.049 1.00 43.95 100 LEU X O 1
ATOM 708 N N . ALA A 1 101 ? 22.640 7.892 38.413 1.00 43.13 101 ALA X N 1
ATOM 709 C CA . ALA A 1 101 ? 21.859 9.105 38.656 1.00 41.90 101 ALA X CA 1
ATOM 710 C C . ALA A 1 101 ? 20.431 9.016 38.164 1.00 41.52 101 ALA X C 1
ATOM 711 O O . ALA A 1 101 ? 20.086 8.140 37.358 1.00 41.36 101 ALA X O 1
ATOM 713 N N . ILE A 1 102 ? 19.604 9.927 38.652 1.00 40.80 102 ILE X N 1
ATOM 714 C CA . ILE A 1 102 ? 18.270 10.140 38.102 1.00 41.20 102 ILE X CA 1
ATOM 715 C C . ILE A 1 102 ? 18.223 11.597 37.698 1.00 40.92 102 ILE X C 1
ATOM 716 O O . ILE A 1 102 ? 18.650 12.470 38.448 1.00 41.38 102 ILE X O 1
ATOM 721 N N . ILE A 1 103 ? 17.712 11.856 36.507 1.00 40.51 103 ILE X N 1
ATOM 722 C CA . ILE A 1 103 ? 17.649 13.199 36.007 1.00 39.70 103 ILE X CA 1
ATOM 723 C C . ILE A 1 103 ? 16.180 13.592 35.902 1.00 40.11 103 ILE X C 1
ATOM 724 O O . ILE A 1 103 ? 15.346 12.792 35.486 1.00 40.05 103 ILE X O 1
ATOM 729 N N . GLU A 1 104 ? 15.855 14.819 36.295 1.00 39.96 104 GLU X N 1
ATOM 730 C CA . GLU A 1 104 ? 14.472 15.267 36.259 1.00 40.51 104 GLU X CA 1
ATOM 731 C C . GLU A 1 104 ? 14.355 16.659 35.674 1.00 39.95 104 GLU X C 1
ATOM 732 O O . GLU A 1 104 ? 15.217 17.512 35.898 1.00 39.86 104 GLU X O 1
ATOM 738 N N . GLU A 1 109 ? 5.585 12.424 30.398 1.00 30.80 109 GLU X N 1
ATOM 739 C CA . GLU A 1 109 ? 6.264 11.247 29.895 1.00 31.00 109 GLU X CA 1
ATOM 740 C C . GLU A 1 109 ? 7.498 11.625 29.086 1.00 30.27 109 GLU X C 1
ATOM 741 O O . GLU A 1 109 ? 7.395 12.428 28.138 1.00 31.03 109 GLU X O 1
ATOM 747 N N . VAL A 1 110 ? 8.628 11.016 29.428 1.00 29.59 110 VAL X N 1
ATOM 748 C CA . VAL A 1 110 ? 9.851 11.115 28.604 1.00 29.63 110 VAL X CA 1
ATOM 749 C C . VAL A 1 110 ? 9.691 10.121 27.457 1.00 28.49 110 VAL X C 1
ATOM 750 O O . VAL A 1 110 ? 9.360 8.952 27.698 1.00 29.88 110 VAL X O 1
ATOM 754 N N . LYS A 1 111 ? 9.860 10.588 26.224 1.00 27.84 111 LYS X N 1
ATOM 755 C CA . LYS A 1 111 ? 9.711 9.729 25.037 1.00 25.93 111 LYS X CA 1
ATOM 756 C C . LYS A 1 111 ? 11.024 9.292 24.406 1.00 24.92 111 LYS X C 1
ATOM 757 O O . LYS A 1 111 ? 11.071 8.294 23.690 1.00 23.49 111 LYS X O 1
ATOM 763 N N . GLY A 1 112 ? 12.093 10.065 24.620 1.00 23.53 112 GLY X N 1
ATOM 764 C CA . GLY A 1 112 ? 13.358 9.723 24.025 1.00 20.51 112 GLY X CA 1
ATOM 765 C C . GLY A 1 112 ? 14.576 10.252 24.758 1.00 20.08 112 GLY X C 1
ATOM 766 O O . GLY A 1 112 ? 14.518 11.304 25.431 1.00 19.93 112 GLY X O 1
ATOM 767 N N . VAL A 1 113 ? 15.659 9.5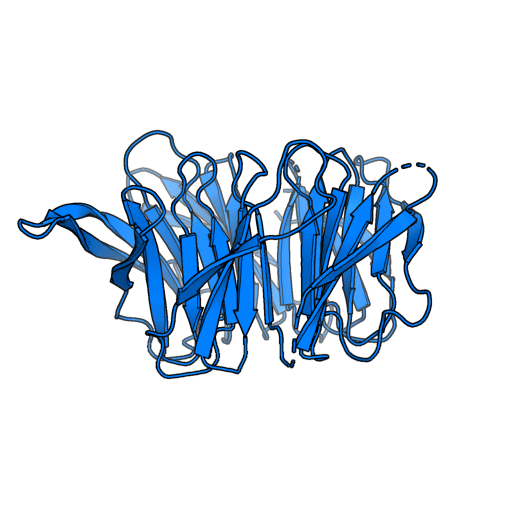09 24.622 1.00 19.16 113 VAL X N 1
ATOM 768 C CA . VAL A 1 113 ? 16.992 9.977 25.084 1.00 17.74 113 VAL X CA 1
ATOM 769 C C . VAL A 1 113 ? 18.001 9.723 23.987 1.00 17.07 113 VAL X C 1
ATOM 770 O O . VAL A 1 113 ? 17.922 8.696 23.274 1.00 17.01 113 VAL X O 1
ATOM 774 N N . ALA A 1 114 ? 18.989 10.606 23.857 1.00 16.97 114 ALA X N 1
ATOM 775 C CA . ALA A 1 114 ? 19.987 10.448 22.810 1.00 16.51 114 ALA X CA 1
ATOM 776 C C . ALA A 1 114 ? 21.208 11.273 23.167 1.00 17.20 114 ALA X C 1
ATOM 777 O O . ALA A 1 114 ? 21.062 12.423 23.660 1.00 17.02 114 ALA X O 1
ATOM 779 N N . TRP A 1 115 ? 22.380 10.710 22.851 1.00 18.37 115 TRP X N 1
ATOM 780 C CA . TRP A 1 115 ? 23.663 11.342 23.177 1.00 18.54 115 TRP X CA 1
ATOM 781 C C . TRP A 1 115 ? 24.329 11.954 21.931 1.00 20.02 115 TRP X C 1
ATOM 782 O O . TRP A 1 115 ? 24.294 11.373 20.824 1.00 19.84 115 TRP X O 1
ATOM 793 N N . SER A 1 116 ? 25.020 13.076 22.116 1.00 19.54 116 SER X N 1
ATOM 794 C CA . SER A 1 116 ? 25.915 13.582 21.066 1.00 20.07 116 SER X CA 1
ATOM 795 C C . SER A 1 116 ? 27.101 12.641 20.918 1.00 21.39 116 SER X C 1
ATOM 796 O O . SER A 1 116 ? 27.445 11.964 21.873 1.00 20.38 116 SER X O 1
ATOM 799 N N . ASN A 1 117 ? 27.724 12.580 19.727 1.00 22.72 117 ASN X N 1
ATOM 800 C CA . ASN A 1 117 ? 28.838 11.641 19.533 1.00 24.24 117 ASN X CA 1
ATOM 801 C C . ASN A 1 117 ? 30.106 11.992 20.297 1.00 23.55 117 ASN X C 1
ATOM 802 O O . ASN A 1 117 ? 30.890 11.106 20.570 1.00 25.02 117 ASN X O 1
ATOM 807 N N . ASP A 1 118 ? 30.274 13.248 20.721 1.00 23.68 118 ASP X N 1
ATOM 808 C CA . ASP A 1 118 ? 31.400 13.548 21.656 1.00 23.76 118 ASP X CA 1
ATOM 809 C C . ASP A 1 118 ? 31.162 13.055 23.115 1.00 23.63 118 ASP X C 1
ATOM 810 O O . ASP A 1 118 ? 32.081 13.088 23.955 1.00 23.29 118 ASP X O 1
ATOM 815 N N . GLY A 1 119 ? 29.937 12.622 23.398 1.00 22.27 119 GLY X N 1
ATOM 816 C CA . GLY A 1 119 ? 29.600 12.022 24.672 1.00 22.83 119 GLY X CA 1
ATOM 817 C C . GLY A 1 119 ? 29.310 13.010 25.782 1.00 23.05 119 GLY X C 1
ATOM 818 O O . GLY A 1 119 ? 29.078 12.612 26.940 1.00 23.42 119 GLY X O 1
ATOM 819 N N . TYR A 1 120 ? 29.287 14.290 25.448 1.00 22.32 120 TYR X N 1
ATOM 820 C CA . TYR A 1 120 ? 29.042 15.297 26.482 1.00 23.05 120 TYR X CA 1
ATOM 821 C C . TYR A 1 120 ? 27.622 15.792 26.648 1.00 21.93 120 TYR X C 1
ATOM 822 O O . TYR A 1 120 ? 27.312 16.414 27.644 1.00 22.00 120 TYR X O 1
ATOM 831 N N . TYR A 1 121 ? 26.764 15.549 25.667 1.00 20.97 121 TYR X N 1
ATOM 832 C CA . TYR A 1 121 ? 25.411 16.092 25.721 1.00 22.34 121 TYR X CA 1
ATOM 833 C C . TYR A 1 121 ? 24.443 14.939 25.629 1.00 20.70 121 TYR X C 1
ATOM 834 O O . TYR A 1 121 ? 24.659 14.006 24.861 1.00 20.02 121 TYR X O 1
ATOM 843 N N . LEU A 1 122 ? 23.451 14.986 26.493 1.00 21.18 122 LEU X N 1
ATOM 844 C CA . LEU A 1 122 ? 22.335 14.079 26.484 1.00 20.39 122 LEU X CA 1
ATOM 845 C C . LEU A 1 122 ? 21.086 14.920 26.252 1.00 20.40 122 LEU X C 1
ATOM 846 O O . LEU A 1 122 ? 20.777 15.830 27.019 1.00 21.32 122 LEU X O 1
ATOM 851 N N . ALA A 1 123 ? 20.395 14.636 25.145 1.00 19.73 123 ALA X N 1
ATOM 852 C CA . ALA A 1 123 ? 19.096 15.241 24.851 1.00 18.72 123 ALA X CA 1
ATOM 853 C C . ALA A 1 123 ? 17.961 14.357 25.336 1.00 18.74 123 ALA X C 1
ATOM 854 O O . ALA A 1 123 ? 18.024 13.126 25.214 1.00 19.95 123 ALA X O 1
ATOM 856 N N . THR A 1 124 ? 16.925 14.985 25.874 1.00 17.78 124 THR X N 1
ATOM 857 C CA . THR A 1 124 ? 15.738 14.245 26.268 1.00 20.09 124 THR X CA 1
ATOM 858 C C . THR A 1 124 ? 14.506 14.897 25.618 1.00 20.03 124 THR X C 1
ATOM 859 O O . THR A 1 124 ? 14.487 16.111 25.375 1.00 20.79 124 THR X O 1
ATOM 863 N N . CYS A 1 125 ? 13.481 14.111 25.318 1.00 19.59 125 CYS X N 1
ATOM 864 C CA . CYS A 1 125 ? 12.260 14.727 24.767 1.00 21.27 125 CYS X CA 1
ATOM 865 C C . CYS A 1 125 ? 11.064 14.095 25.411 1.00 21.89 125 CYS X C 1
ATOM 866 O O . CYS A 1 125 ? 11.160 13.026 26.033 1.00 21.62 125 CYS X O 1
ATOM 869 N N . SER A 1 126 ? 9.937 14.787 25.255 1.00 24.53 126 SER X N 1
ATOM 870 C CA . SER A 1 126 ? 8.822 14.561 26.128 1.00 25.78 126 SER X CA 1
ATOM 871 C C . SER A 1 126 ? 7.470 14.829 25.448 1.00 25.56 126 SER X C 1
ATOM 872 O O . SER A 1 126 ? 7.328 15.676 24.535 1.00 26.13 126 SER X O 1
ATOM 875 N N . ARG A 1 127 ? 6.466 14.144 25.979 1.00 27.05 127 ARG X N 1
ATOM 876 C CA . ARG A 1 127 ? 5.063 14.493 25.736 1.00 27.37 127 ARG X CA 1
ATOM 877 C C . ARG A 1 127 ? 4.738 15.977 26.024 1.00 26.78 127 ARG X C 1
ATOM 878 O O . ARG A 1 127 ? 3.756 16.536 25.491 1.00 27.17 127 ARG X O 1
ATOM 886 N N . ASP A 1 128 ? 5.581 16.630 26.820 1.00 26.47 128 ASP X N 1
ATOM 887 C CA . ASP A 1 128 ? 5.392 18.028 27.199 1.00 25.94 128 ASP X CA 1
ATOM 888 C C . ASP A 1 128 ? 5.803 19.035 26.125 1.00 25.45 128 ASP X C 1
ATOM 889 O O . ASP A 1 128 ? 5.769 20.234 26.351 1.00 26.16 128 ASP X O 1
ATOM 894 N N . LYS A 1 129 ? 6.130 18.526 24.938 1.00 24.39 129 LYS X N 1
ATOM 895 C CA . LYS A 1 129 ? 6.438 19.342 23.745 1.00 24.49 129 LYS X CA 1
ATOM 896 C C . LYS A 1 129 ? 7.868 19.894 23.746 1.00 23.10 129 LYS X C 1
ATOM 897 O O . LYS A 1 129 ? 8.256 20.603 22.823 1.00 23.48 129 LYS X O 1
ATOM 903 N N . SER A 1 130 ? 8.663 19.550 24.757 1.00 23.50 130 SER X N 1
ATOM 904 C CA . SER A 1 130 ? 10.014 20.095 24.816 1.00 23.13 130 SER X CA 1
ATOM 905 C C . SER A 1 130 ? 11.115 19.080 24.524 1.00 23.27 130 SER X C 1
ATOM 906 O O . SER A 1 130 ? 10.921 17.852 24.545 1.00 22.83 130 SER X O 1
ATOM 909 N N . VAL A 1 131 ? 12.296 19.657 24.301 1.00 22.59 131 VAL X N 1
ATOM 910 C CA . VAL A 1 131 ? 13.561 18.944 24.192 1.00 22.24 131 VAL X CA 1
ATOM 911 C C . VAL A 1 131 ? 14.479 19.660 25.187 1.00 21.43 131 VAL X C 1
ATOM 912 O O . VAL A 1 131 ? 14.633 20.885 25.132 1.00 20.34 131 VAL X O 1
ATOM 916 N N . TRP A 1 132 ? 15.033 18.882 26.104 1.00 21.79 132 TRP X N 1
ATOM 917 C CA . TRP A 1 132 ? 16.043 19.351 27.063 1.00 21.72 132 TRP X CA 1
ATOM 918 C C . TRP A 1 132 ? 17.432 18.895 26.641 1.00 21.59 132 TRP X C 1
ATOM 919 O O . TRP A 1 132 ? 17.616 17.779 26.121 1.00 20.62 132 TRP X O 1
ATOM 930 N N . ILE A 1 133 ? 18.421 19.776 26.847 1.00 20.76 133 ILE X N 1
ATOM 931 C CA . ILE A 1 133 ? 19.829 19.437 26.592 1.00 20.42 133 ILE X CA 1
ATOM 932 C C . ILE A 1 133 ? 20.554 19.446 27.922 1.00 20.47 133 ILE X C 1
ATOM 933 O O . ILE A 1 133 ? 20.486 20.454 28.672 1.00 20.98 133 ILE X O 1
ATOM 938 N N . TRP A 1 134 ? 21.191 18.325 28.245 1.00 21.67 134 TRP X N 1
ATOM 939 C CA . TRP A 1 134 ? 21.946 18.188 29.503 1.00 22.29 134 TRP X CA 1
ATOM 940 C C . TRP A 1 134 ? 23.424 18.021 29.127 1.00 22.91 134 TRP X C 1
ATOM 941 O O . TRP A 1 134 ? 23.756 17.449 28.080 1.00 22.49 134 TRP X O 1
ATOM 952 N N . GLU A 1 135 ? 24.329 18.527 29.975 1.00 22.52 135 GLU X N 1
ATOM 953 C CA . GLU A 1 135 ? 25.759 18.373 29.707 1.00 23.69 135 GLU X CA 1
ATOM 954 C C . GLU A 1 135 ? 26.421 17.593 30.835 1.00 23.48 135 GLU X C 1
ATOM 955 O O . GLU A 1 135 ? 26.087 17.789 31.989 1.00 22.54 135 GLU X O 1
ATOM 961 N N . THR A 1 136 ? 27.384 16.754 30.493 1.00 24.88 136 THR X N 1
ATOM 962 C CA . THR A 1 136 ? 28.188 16.057 31.496 1.00 26.35 136 THR X CA 1
ATOM 963 C C . THR A 1 136 ? 29.661 16.080 31.094 1.00 27.05 136 THR X C 1
ATOM 964 O O . THR A 1 136 ? 30.036 16.662 30.071 1.00 27.13 136 THR X O 1
ATOM 968 N N . ASP A 1 137 ? 30.524 15.477 31.913 1.00 29.74 137 ASP X N 1
ATOM 969 C CA . ASP A 1 137 ? 31.931 15.488 31.564 1.00 31.28 137 ASP X CA 1
ATOM 970 C C . ASP A 1 137 ? 32.354 14.055 31.284 1.00 32.39 137 ASP X C 1
ATOM 971 O O . ASP A 1 137 ? 31.508 13.133 31.213 1.00 30.86 137 ASP X O 1
ATOM 976 N N . GLU A 1 138 ? 33.669 13.885 31.135 1.00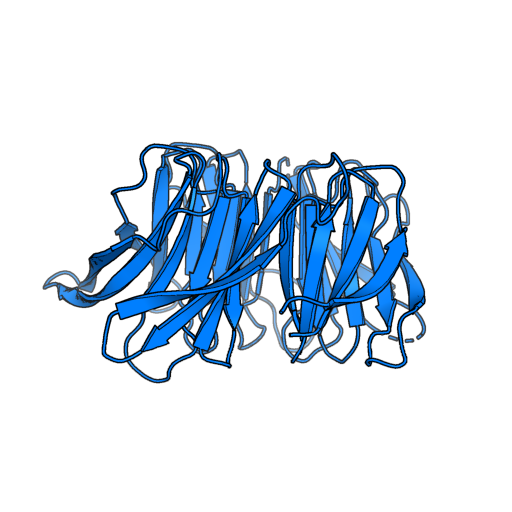 33.80 138 GLU X N 1
ATOM 977 C CA . GLU A 1 138 ? 34.293 12.609 30.867 1.00 35.79 138 GLU X CA 1
ATOM 978 C C . GLU A 1 138 ? 33.692 11.501 31.727 1.00 35.30 138 GLU X C 1
ATOM 979 O O . GLU A 1 138 ? 33.576 10.363 31.286 1.00 35.22 138 GLU X O 1
ATOM 985 N N . SER A 1 139 ? 33.290 11.834 32.949 1.00 35.34 139 SER X N 1
ATOM 986 C CA . SER A 1 139 ? 32.896 10.800 33.885 1.00 35.16 139 SER X CA 1
ATOM 987 C C . SER A 1 139 ? 31.433 10.368 33.766 1.00 35.26 139 SER X C 1
ATOM 988 O O . SER A 1 139 ? 31.086 9.261 34.182 1.00 35.54 139 SER X O 1
ATOM 991 N N . GLY A 1 140 ? 30.582 11.232 33.212 1.00 34.38 140 GLY X N 1
ATOM 992 C CA . GLY A 1 140 ? 29.141 10.940 33.112 1.00 34.52 140 GLY X CA 1
ATOM 993 C C . GLY A 1 140 ? 28.375 10.841 34.428 1.00 34.51 140 GLY X C 1
ATOM 994 O O . GLY A 1 140 ? 27.290 10.250 34.490 1.00 34.20 140 GLY X O 1
ATOM 995 N N . GLU A 1 141 ? 28.918 11.445 35.485 1.00 34.30 141 GLU X N 1
ATOM 996 C CA . GLU A 1 141 ? 28.315 11.358 36.822 1.00 34.19 141 GLU X CA 1
ATOM 997 C C . GLU A 1 141 ? 27.257 12.421 37.164 1.00 32.75 141 GLU X C 1
ATOM 998 O O . GLU A 1 141 ? 26.264 12.115 37.804 1.00 32.57 141 GLU X O 1
ATOM 1004 N N . GLU A 1 142 ? 2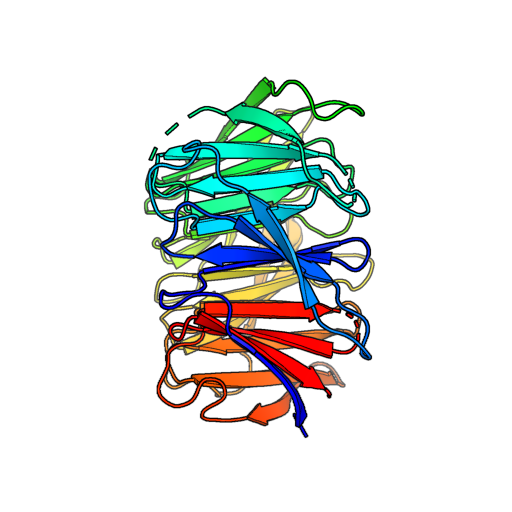7.482 13.664 36.747 1.00 32.08 142 GLU X N 1
ATOM 1005 C CA . GLU A 1 142 ? 26.604 14.792 37.105 1.00 31.98 142 GLU X CA 1
ATOM 1006 C C . GLU A 1 142 ? 26.078 15.447 35.835 1.00 30.33 142 GLU X C 1
ATOM 1007 O O . GLU A 1 142 ? 26.800 15.522 34.853 1.00 30.79 142 GLU X O 1
ATOM 1013 N N . TYR A 1 143 ? 24.845 15.932 35.880 1.00 29.11 143 TYR X N 1
ATOM 1014 C CA . TYR A 1 143 ? 24.189 16.489 34.687 1.00 28.73 143 TYR X CA 1
ATOM 1015 C C . TYR A 1 143 ? 23.708 17.933 34.928 1.00 27.69 143 TYR X C 1
ATOM 1016 O O . TYR A 1 143 ? 23.058 18.231 35.939 1.00 29.08 143 TYR X O 1
ATOM 1025 N N . GLU A 1 144 ? 24.086 18.817 34.017 1.00 26.76 144 GLU X N 1
ATOM 1026 C CA . GLU A 1 144 ? 23.699 20.230 34.069 1.00 26.14 144 GLU X CA 1
ATOM 1027 C C . GLU A 1 144 ? 22.760 20.532 32.923 1.00 25.38 144 GLU X C 1
ATOM 1028 O O . GLU A 1 144 ? 23.099 20.277 31.788 1.00 25.28 144 GLU X O 1
ATOM 1034 N N . CYS A 1 145 ? 21.596 21.094 33.215 1.00 25.41 145 CYS X N 1
ATOM 1035 C CA . CYS A 1 145 ? 20.670 21.416 32.142 1.00 25.23 145 CYS X CA 1
ATOM 1036 C C . CYS A 1 145 ? 21.117 22.690 31.488 1.00 25.35 145 CYS X C 1
ATOM 1037 O O . CYS A 1 145 ? 21.164 23.749 32.142 1.00 26.59 145 CYS X O 1
ATOM 1040 N N . ILE A 1 146 ? 21.459 22.625 30.204 1.00 24.12 146 ILE X N 1
ATOM 1041 C CA . ILE A 1 146 ? 21.949 23.848 29.577 1.00 24.91 146 ILE X CA 1
ATOM 1042 C C . ILE A 1 146 ? 20.937 24.547 28.658 1.00 24.11 146 ILE X C 1
ATOM 1043 O O . ILE A 1 146 ? 21.072 25.737 28.339 1.00 24.66 146 ILE X O 1
ATOM 1048 N N . SER A 1 147 ? 19.943 23.795 28.194 1.00 22.44 147 SER X N 1
ATOM 1049 C CA . SER A 1 147 ? 18.868 24.398 27.397 1.00 22.86 147 SER X CA 1
ATOM 1050 C C . SER A 1 147 ? 17.551 23.648 27.514 1.00 21.17 147 SER X C 1
ATOM 1051 O O . SER A 1 147 ? 17.527 22.426 27.712 1.00 20.97 147 SER X O 1
ATOM 1054 N N . VAL A 1 148 ? 16.467 24.406 27.439 1.00 20.74 148 VAL X N 1
ATOM 1055 C CA . VAL A 1 148 ? 15.108 23.867 27.463 1.00 20.58 148 VAL X CA 1
ATOM 1056 C C . VAL A 1 148 ? 14.423 24.395 26.208 1.00 20.55 148 VAL X C 1
ATOM 1057 O O . VAL A 1 148 ? 14.180 25.617 26.090 1.00 20.71 148 VAL X O 1
ATOM 1061 N N . LEU A 1 149 ? 14.117 23.482 25.279 1.00 20.12 149 LEU X N 1
ATOM 1062 C CA . LEU A 1 149 ? 13.823 23.857 23.898 1.00 20.32 149 LEU X CA 1
ATOM 1063 C C . LEU A 1 149 ? 12.362 23.563 23.619 1.00 21.78 149 LEU X C 1
ATOM 1064 O O . LEU A 1 149 ? 11.946 22.389 23.562 1.00 20.38 149 LEU X O 1
ATOM 1069 N N . GLN A 1 150 ? 11.595 24.645 23.522 1.00 22.70 150 GLN X N 1
ATOM 1070 C CA . GLN A 1 150 ? 10.128 24.553 23.473 1.00 23.75 150 GLN X CA 1
ATOM 1071 C C . GLN A 1 150 ? 9.634 25.243 22.220 1.00 25.09 150 GLN X C 1
ATOM 1072 O O . GLN A 1 150 ? 9.222 26.404 22.258 1.00 23.67 150 GLN X O 1
ATOM 1078 N N . GLU A 1 151 ? 9.687 24.541 21.087 1.00 23.81 151 GLU X N 1
ATOM 1079 C CA . GLU A 1 151 ? 9.144 25.099 19.836 1.00 24.63 151 GLU X CA 1
ATOM 1080 C C . GLU A 1 151 ? 8.092 24.225 19.183 1.00 23.39 151 GLU X C 1
ATOM 1081 O O . GLU A 1 151 ? 7.188 24.747 18.480 1.00 22.74 151 GLU X O 1
ATOM 1087 N N . HIS A 1 152 ? 8.193 22.915 19.410 1.00 21.74 152 HIS X N 1
ATOM 1088 C CA . HIS A 1 152 ? 7.198 21.957 18.920 1.00 22.21 152 HIS X CA 1
ATOM 1089 C C . HIS A 1 152 ? 5.868 22.372 19.537 1.00 23.10 152 HIS X C 1
ATOM 1090 O O . HIS A 1 152 ? 5.836 22.966 20.623 1.00 22.86 152 HIS X O 1
ATOM 1097 N N . SER A 1 153 ? 4.795 22.109 18.820 1.00 23.37 153 SER X N 1
ATOM 1098 C CA . SER A 1 153 ? 3.466 22.450 19.332 1.00 24.84 153 SER X CA 1
ATOM 1099 C C . SER A 1 153 ? 2.707 21.250 19.866 1.00 25.20 153 SER X C 1
ATOM 1100 O O . SER A 1 153 ? 1.559 21.414 20.371 1.00 26.13 153 SER X O 1
ATOM 1103 N N . GLN A 1 154 ? 3.289 20.060 19.720 1.00 24.43 154 GLN X N 1
ATOM 1104 C CA . GLN A 1 154 ? 2.752 18.783 20.248 1.00 24.64 154 GLN X CA 1
ATOM 1105 C C . GLN A 1 154 ? 3.852 17.874 20.791 1.00 24.14 154 GLN X C 1
ATOM 1106 O O . GLN A 1 154 ? 5.061 18.188 20.634 1.00 24.13 154 GLN X O 1
ATOM 1112 N N . ASP A 1 155 ? 3.424 16.780 21.454 1.00 23.02 155 ASP X N 1
ATOM 1113 C CA . ASP A 1 155 ? 4.236 15.614 21.918 1.00 21.95 155 ASP X CA 1
ATOM 1114 C C . ASP A 1 155 ? 5.476 15.397 21.001 1.00 21.99 155 ASP X C 1
ATOM 1115 O O . ASP A 1 155 ? 5.362 15.208 19.794 1.00 21.28 155 ASP X O 1
ATOM 1120 N N . VAL A 1 156 ? 6.673 15.488 21.578 1.00 20.25 156 VAL X N 1
ATOM 1121 C CA . VAL A 1 156 ? 7.902 15.155 20.807 1.00 19.39 156 VAL X CA 1
ATOM 1122 C C . VAL A 1 156 ? 8.218 13.643 20.937 1.00 19.44 156 VAL X C 1
ATOM 1123 O O . VAL A 1 156 ? 8.445 13.114 22.057 1.00 20.88 156 VAL X O 1
ATOM 1127 N N . LYS A 1 157 ? 8.186 12.892 19.837 1.00 18.33 157 LYS X N 1
ATOM 1128 C CA . LYS A 1 157 ? 8.383 11.440 19.897 1.00 18.57 157 LYS X CA 1
ATOM 1129 C C . LYS A 1 157 ? 9.820 10.943 19.977 1.00 17.44 157 LYS X C 1
ATOM 1130 O O . LYS A 1 157 ? 10.065 9.821 20.472 1.00 19.88 157 LYS X O 1
ATOM 1136 N N . HIS A 1 158 ? 10.761 11.712 19.429 1.00 16.42 158 HIS X N 1
ATOM 1137 C CA . HIS A 1 158 ? 12.069 11.141 19.165 1.00 14.47 158 HIS X CA 1
ATOM 1138 C C . HIS A 1 158 ? 13.123 12.213 19.052 1.00 14.51 158 HIS X C 1
ATOM 1139 O O . HIS A 1 158 ? 12.820 13.290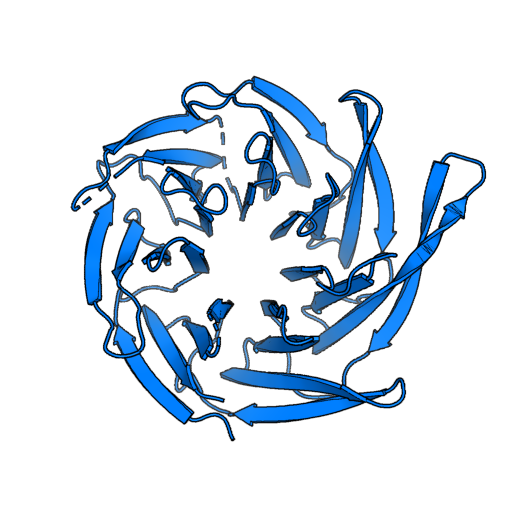 18.574 1.00 15.08 158 HIS X O 1
ATOM 1146 N N . VAL A 1 159 ? 14.341 11.905 19.527 1.00 15.21 159 VAL X N 1
ATOM 1147 C CA . VAL A 1 159 ? 15.530 12.764 19.332 1.00 15.00 159 VAL X CA 1
ATOM 1148 C C . VAL A 1 159 ? 16.689 11.905 18.827 1.00 15.46 159 VAL X C 1
ATOM 1149 O O . VAL A 1 159 ? 16.821 10.724 19.199 1.00 14.53 159 VAL X O 1
ATOM 1153 N N . ILE A 1 160 ? 17.528 12.485 17.966 1.00 13.64 160 ILE X N 1
ATOM 1154 C CA . ILE A 1 160 ? 18.736 11.823 17.513 1.00 15.68 160 ILE X CA 1
ATOM 1155 C C . ILE A 1 160 ? 19.740 12.870 17.118 1.00 14.57 160 ILE X C 1
ATOM 1156 O O . ILE A 1 160 ? 19.377 13.937 16.619 1.00 14.88 160 ILE X O 1
ATOM 1161 N N . TRP A 1 161 ? 21.004 12.612 17.453 1.00 16.61 161 TRP X N 1
ATOM 1162 C CA . TRP A 1 161 ? 22.067 13.486 16.986 1.00 15.68 161 TRP X CA 1
ATOM 1163 C C . TRP A 1 161 ? 22.742 13.001 15.713 1.00 17.10 161 TRP X C 1
ATOM 1164 O O . TRP A 1 161 ? 22.818 11.782 15.442 1.00 16.71 161 TRP X O 1
ATOM 1175 N N . HIS A 1 162 ? 23.278 13.968 14.955 1.00 16.06 162 HIS X N 1
ATOM 1176 C CA . HIS A 1 162 ? 24.142 13.682 13.819 1.00 17.13 162 HIS X CA 1
ATOM 1177 C C . HIS A 1 162 ? 25.364 12.820 14.282 1.00 19.46 162 HIS X C 1
ATOM 1178 O O . HIS A 1 162 ? 25.745 12.918 15.448 1.00 19.47 162 HIS X O 1
ATOM 1185 N N . PRO A 1 163 ? 25.928 11.963 13.402 1.00 19.53 163 PRO X N 1
ATOM 1186 C CA . PRO A 1 163 ? 27.025 11.074 13.799 1.00 20.93 163 PRO X CA 1
ATOM 1187 C C . PRO A 1 163 ? 28.309 11.786 14.237 1.00 22.37 163 PRO X C 1
ATOM 1188 O O . PRO A 1 163 ? 29.117 11.149 14.953 1.00 22.63 163 PRO X O 1
ATOM 1192 N N . SER A 1 164 ? 28.465 13.046 13.824 1.00 22.65 164 SER X N 1
ATOM 1193 C CA . SER A 1 164 ? 29.747 13.808 13.970 1.00 25.78 164 SER X CA 1
ATOM 1194 C C . SER A 1 164 ? 29.638 15.344 14.079 1.00 27.40 164 SER X C 1
ATOM 1195 O O . SER A 1 164 ? 30.659 16.066 14.055 1.00 29.11 164 SER X O 1
ATOM 1198 N N . GLU A 1 165 ? 28.430 15.875 14.098 1.00 26.45 165 GLU X N 1
ATOM 1199 C CA . GLU A 1 165 ? 28.265 17.295 14.378 1.00 26.31 165 GLU X CA 1
ATOM 1200 C C . GLU A 1 165 ? 27.335 17.411 15.584 1.00 24.84 165 GLU X C 1
ATOM 1201 O O . GLU A 1 165 ? 26.635 16.471 15.896 1.00 22.31 165 GLU X O 1
ATOM 1207 N N . ALA A 1 166 ? 27.397 18.544 16.288 1.00 22.87 166 ALA X N 1
ATOM 1208 C CA . ALA A 1 166 ? 26.514 18.816 17.415 1.00 23.49 166 ALA X CA 1
ATOM 1209 C C . ALA A 1 166 ? 25.220 19.389 16.799 1.00 22.09 166 ALA X C 1
ATOM 1210 O O . ALA A 1 166 ? 24.879 20.566 16.936 1.00 22.21 166 ALA X O 1
ATOM 1212 N N . LEU A 1 167 ? 24.531 18.505 16.090 1.00 19.53 167 LEU X N 1
ATOM 1213 C CA . LEU A 1 167 ? 23.260 18.848 15.453 1.00 17.72 167 LEU X CA 1
ATOM 1214 C C . LEU A 1 167 ? 22.260 17.796 15.908 1.00 16.00 167 LEU X C 1
ATOM 1215 O O . LEU A 1 167 ? 22.555 16.573 15.863 1.00 15.52 167 LEU X O 1
ATOM 1220 N N . LEU A 1 168 ? 21.050 18.255 16.250 1.00 14.04 168 LEU X N 1
ATOM 1221 C CA . LEU A 1 168 ? 20.073 17.391 16.915 1.00 13.28 168 LEU X CA 1
ATOM 1222 C C . LEU A 1 168 ? 18.801 17.482 16.075 1.00 13.28 168 LEU X C 1
ATOM 1223 O O . LEU A 1 168 ? 18.446 18.579 15.618 1.00 15.02 168 LEU X O 1
ATOM 1228 N N . ALA A 1 169 ? 18.156 16.345 15.857 1.00 13.33 169 ALA X N 1
ATOM 1229 C CA . ALA A 1 169 ? 16.829 16.288 15.145 1.00 12.72 169 ALA X CA 1
ATOM 1230 C C . ALA A 1 169 ? 15.746 15.751 16.079 1.00 13.10 169 ALA X C 1
ATOM 1231 O O . ALA A 1 169 ? 15.912 14.672 16.661 1.00 14.82 169 ALA X O 1
ATOM 1233 N N . SER A 1 170 ? 14.627 16.470 16.193 1.00 13.95 170 SER X N 1
ATOM 1234 C CA . SER A 1 170 ? 13.498 16.012 17.015 1.00 13.55 170 SER X CA 1
ATOM 1235 C C . SER A 1 170 ? 12.318 15.784 16.111 1.00 14.47 170 SER X C 1
ATOM 1236 O O . SER A 1 170 ? 12.153 16.526 15.137 1.00 15.90 170 SER X O 1
ATOM 1239 N N . SER A 1 171 ? 11.544 14.757 16.390 1.00 14.70 171 SER X N 1
ATOM 1240 C CA . SER A 1 171 ? 10.403 14.386 15.542 1.00 15.37 171 SER X CA 1
ATOM 1241 C C . SER A 1 171 ? 9.152 14.409 16.396 1.00 17.28 171 SER X C 1
ATOM 1242 O O . SER A 1 171 ? 9.182 13.930 17.519 1.00 16.29 171 SER X O 1
ATOM 1245 N N . SER A 1 172 ? 8.051 14.941 15.863 1.00 17.87 172 SER X N 1
ATOM 1246 C CA . SER A 1 172 ? 6.925 15.267 16.752 1.00 17.90 172 SER X CA 1
ATOM 1247 C C . SER A 1 172 ? 5.574 14.876 16.200 1.00 20.25 172 SER X C 1
ATOM 1248 O O . SER A 1 172 ? 5.371 14.650 14.990 1.00 19.62 172 SER X O 1
ATOM 1251 N N . TYR A 1 173 ? 4.620 14.824 17.123 1.00 19.81 173 TYR X N 1
ATOM 1252 C CA . TYR A 1 173 ? 3.254 14.571 16.741 1.00 23.24 173 TYR X CA 1
ATOM 1253 C C . TYR A 1 173 ? 2.694 15.783 16.002 1.00 21.74 173 TYR X C 1
ATOM 1254 O O . TYR A 1 173 ? 1.643 15.660 15.334 1.00 22.49 173 TYR X O 1
ATOM 1263 N N . ASP A 1 174 ? 3.397 16.918 16.048 1.00 19.48 174 ASP X N 1
ATOM 1264 C CA . ASP A 1 174 ? 2.986 18.138 15.318 1.00 19.56 174 ASP X CA 1
ATOM 1265 C C . ASP A 1 174 ? 3.283 18.044 13.819 1.00 18.19 174 ASP X C 1
ATOM 1266 O O . ASP A 1 174 ? 3.083 19.003 13.081 1.00 20.06 174 ASP X O 1
ATOM 1271 N N . ASP A 1 175 ? 3.740 16.876 13.400 1.00 17.20 175 ASP X N 1
ATOM 1272 C CA . ASP A 1 175 ? 4.013 16.523 11.979 1.00 17.29 175 ASP X CA 1
ATOM 1273 C C . ASP A 1 175 ? 5.328 17.086 11.424 1.00 17.37 175 ASP X C 1
ATOM 1274 O O . ASP A 1 175 ? 5.614 16.936 10.209 1.00 16.44 175 ASP X O 1
ATOM 1279 N N . THR A 1 176 ? 6.117 17.690 12.304 1.00 17.81 176 THR X N 1
ATOM 1280 C CA . THR A 1 176 ? 7.421 18.249 11.886 1.00 16.84 176 THR X CA 1
ATOM 1281 C C . THR A 1 176 ? 8.620 17.532 12.496 1.00 17.20 176 THR X C 1
ATOM 1282 O O . THR A 1 176 ? 8.508 16.769 13.466 1.00 16.95 176 THR X O 1
ATOM 1286 N N . VAL A 1 177 ? 9.743 17.659 11.791 1.00 14.66 177 VAL X N 1
ATOM 1287 C CA . VAL A 1 177 ? 11.061 17.426 12.380 1.00 14.51 177 VAL X CA 1
ATOM 1288 C C . VAL A 1 177 ? 11.679 18.830 12.585 1.00 15.35 177 VAL X C 1
ATOM 1289 O O . VAL A 1 177 ? 11.588 19.684 11.697 1.00 14.79 177 VAL X O 1
ATOM 1293 N N . ARG A 1 178 ? 12.313 19.063 13.746 1.00 13.92 178 ARG X N 1
ATOM 1294 C CA . ARG A 1 178 ? 13.052 20.294 13.975 1.00 14.82 178 ARG X CA 1
ATOM 1295 C C . ARG A 1 178 ? 14.527 19.964 14.115 1.00 13.97 178 ARG X C 1
ATOM 1296 O O . ARG A 1 178 ? 14.891 18.924 14.677 1.00 14.94 178 ARG X O 1
ATOM 1304 N N . ILE A 1 179 ? 15.349 20.860 13.596 1.00 14.36 179 ILE X N 1
ATOM 1305 C CA . ILE A 1 179 ? 16.814 20.716 13.680 1.00 13.24 179 ILE X CA 1
ATOM 1306 C C . ILE A 1 179 ? 17.287 21.762 14.647 1.00 14.21 179 ILE X C 1
ATOM 1307 O O . ILE A 1 179 ? 16.888 22.943 14.542 1.00 14.87 179 ILE X O 1
ATOM 1312 N N . TRP A 1 180 ? 18.186 21.375 15.559 1.00 14.67 180 TRP X N 1
ATOM 1313 C CA . TRP A 1 180 ? 18.638 22.264 16.597 1.00 15.68 180 TRP X CA 1
ATOM 1314 C C . TRP A 1 180 ? 20.154 22.295 16.568 1.00 16.41 180 TRP X C 1
ATOM 1315 O O . TRP A 1 180 ? 20.792 21.247 16.358 1.00 15.19 180 TRP X O 1
ATOM 1326 N N . LYS A 1 181 ? 20.705 23.477 16.798 1.00 18.58 181 LYS X N 1
ATOM 1327 C CA . LYS A 1 181 ? 22.158 23.690 16.699 1.00 20.52 181 LYS X CA 1
ATOM 1328 C C . LYS A 1 181 ? 22.531 24.706 17.764 1.00 21.95 181 LYS X C 1
ATOM 1329 O O . LYS A 1 181 ? 21.692 25.518 18.102 1.00 21.05 181 LYS X O 1
ATOM 1335 N N . ASP A 1 182 ? 23.774 24.692 18.264 1.00 24.13 182 ASP X N 1
ATOM 1336 C CA . ASP A 1 182 ? 24.151 25.750 19.208 1.00 27.28 182 ASP X CA 1
ATOM 1337 C C . ASP A 1 182 ? 25.148 26.734 18.618 1.00 29.42 182 ASP X C 1
ATOM 1338 O O . ASP A 1 182 ? 25.931 26.389 17.718 1.00 28.89 182 ASP X O 1
ATOM 1343 N N . TYR A 1 183 ? 25.082 27.969 19.120 1.00 32.47 183 TYR X N 1
ATOM 1344 C CA . TYR A 1 183 ? 26.192 28.908 19.029 1.00 36.17 183 TYR X CA 1
ATOM 1345 C C . TYR A 1 183 ? 26.602 29.224 20.456 1.00 37.27 183 TYR X C 1
ATOM 1346 O O . TYR A 1 183 ? 25.871 29.909 21.170 1.00 37.88 183 TYR X O 1
ATOM 1355 N N . ASP A 1 184 ? 27.724 28.647 20.884 1.00 38.38 184 ASP X N 1
ATOM 1356 C CA . ASP A 1 184 ? 28.226 28.802 22.261 1.00 39.07 184 ASP X CA 1
ATOM 1357 C C . ASP A 1 184 ? 27.143 28.473 23.292 1.00 38.98 184 ASP X C 1
ATOM 1358 O O . ASP A 1 184 ? 26.775 29.321 24.118 1.00 39.87 184 ASP X O 1
ATOM 1363 N N . ASP A 1 185 ? 26.625 27.245 23.212 1.00 37.64 185 ASP X N 1
ATOM 1364 C CA . ASP A 1 185 ? 25.618 26.715 24.150 1.00 37.04 185 ASP X CA 1
ATOM 1365 C C . ASP A 1 185 ? 24.250 27.401 24.097 1.00 34.99 185 ASP X C 1
ATOM 1366 O O . ASP A 1 185 ? 23.325 26.978 24.797 1.00 35.52 185 ASP X O 1
ATOM 1371 N N . ASP A 1 186 ? 24.126 28.448 23.282 1.00 32.52 186 ASP X N 1
ATOM 1372 C CA . ASP A 1 186 ? 22.818 28.998 22.932 1.00 30.37 186 ASP X CA 1
ATOM 1373 C C . ASP A 1 186 ? 22.202 28.057 21.901 1.00 28.62 186 ASP X C 1
ATOM 1374 O O . ASP A 1 186 ? 22.417 28.269 20.712 1.00 28.06 186 ASP X O 1
ATOM 1379 N N . TRP A 1 187 ? 21.438 27.065 22.360 1.00 26.55 187 TRP X N 1
ATOM 1380 C CA . TRP A 1 187 ? 20.750 26.101 21.467 1.00 25.62 187 TRP X CA 1
ATOM 1381 C C . TRP A 1 187 ? 19.466 26.692 20.923 1.00 25.43 187 TRP X C 1
ATOM 1382 O O . TRP A 1 187 ? 18.631 27.180 21.695 1.00 25.55 187 TRP X O 1
ATOM 1393 N N . GLU A 1 188 ? 19.271 26.644 19.606 1.00 24.01 188 GLU X N 1
ATOM 1394 C CA . GLU A 1 188 ? 18.016 27.096 19.047 1.00 23.27 188 GLU X CA 1
ATOM 1395 C C . GLU A 1 188 ? 17.634 26.270 17.855 1.00 21.87 188 GLU X C 1
ATOM 1396 O O . GLU A 1 188 ? 18.449 25.479 17.381 1.00 19.17 188 GLU X O 1
ATOM 1402 N N . CYS A 1 189 ? 16.394 26.436 17.39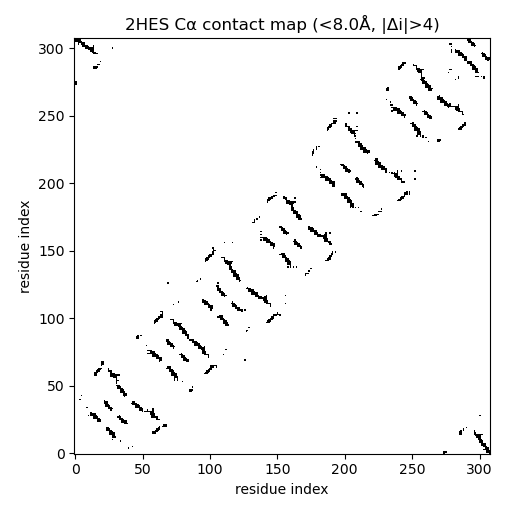8 1.00 19.61 189 CYS X N 1
ATOM 1403 C CA . CYS A 1 189 ? 15.885 25.679 16.251 1.00 18.67 189 CYS X CA 1
ATOM 1404 C C . CYS A 1 189 ? 16.322 26.399 14.988 1.00 18.86 189 CYS X C 1
ATOM 1405 O O . CYS A 1 189 ? 16.078 27.611 14.853 1.00 19.76 189 CYS X O 1
ATOM 1408 N N . VAL A 1 190 ? 17.039 25.695 14.109 1.00 17.39 190 VAL X N 1
ATOM 1409 C CA . VAL A 1 190 ? 17.547 26.314 12.878 1.00 17.47 190 VAL X CA 1
ATOM 1410 C C . VAL A 1 190 ? 16.797 25.850 11.627 1.00 17.31 190 VAL X C 1
ATOM 1411 O O . VAL A 1 190 ? 16.983 26.400 10.514 1.00 17.47 190 VAL X O 1
ATOM 1415 N N . ALA A 1 191 ? 15.909 24.883 11.808 1.00 16.82 191 ALA X N 1
ATOM 1416 C CA . ALA A 1 191 ? 14.999 24.510 10.687 1.00 15.33 191 ALA X CA 1
ATOM 1417 C C . ALA A 1 191 ? 13.794 23.730 11.142 1.00 16.44 191 ALA X C 1
ATOM 1418 O O . ALA A 1 191 ? 13.861 22.972 12.083 1.00 16.35 191 ALA X O 1
ATOM 1420 N N . VAL A 1 192 ? 12.678 23.923 10.460 1.00 16.06 192 VAL X N 1
ATOM 1421 C CA . VAL A 1 192 ? 11.480 23.161 10.690 1.00 17.08 192 VAL X CA 1
ATOM 1422 C C . VAL A 1 192 ? 11.229 22.462 9.336 1.00 16.90 192 VAL X C 1
ATOM 1423 O O . VAL A 1 192 ? 11.113 23.139 8.284 1.00 17.31 192 VAL X O 1
ATOM 1427 N N . LEU A 1 193 ? 11.241 21.139 9.366 1.00 17.11 193 LEU X N 1
ATOM 1428 C CA . LEU A 1 193 ? 11.018 20.281 8.206 1.00 17.06 193 LEU X CA 1
ATOM 1429 C C . LEU A 1 193 ? 9.522 19.963 8.112 1.00 17.59 193 LEU X C 1
ATOM 1430 O O . LEU A 1 193 ? 9.018 19.079 8.817 1.00 15.03 193 LEU X O 1
ATOM 1435 N N . ASN A 1 194 ? 8.847 20.710 7.232 1.00 17.70 194 ASN X N 1
ATOM 1436 C CA . ASN A 1 194 ? 7.400 20.683 7.046 1.00 18.88 194 ASN X CA 1
ATOM 1437 C C . ASN A 1 194 ? 7.121 19.843 5.819 1.00 19.08 194 ASN X C 1
ATOM 1438 O O . ASN A 1 194 ? 7.727 20.070 4.754 1.00 19.82 194 ASN X O 1
ATOM 1443 N N . GLY A 1 195 ? 6.235 18.865 5.963 1.00 19.17 195 GLY X N 1
ATOM 1444 C CA . GLY A 1 195 ? 5.790 18.092 4.816 1.00 19.08 195 GLY X CA 1
ATOM 1445 C C . GLY A 1 195 ? 5.015 16.834 5.163 1.00 18.88 195 GLY X C 1
ATOM 1446 O O . GLY A 1 195 ? 4.070 16.434 4.433 1.00 16.38 195 GLY X O 1
ATOM 1447 N N . HIS A 1 196 ? 5.416 16.153 6.239 1.00 17.88 196 HIS X N 1
ATOM 1448 C CA . HIS A 1 196 ? 4.690 14.944 6.589 1.00 16.87 196 HIS X CA 1
ATOM 1449 C C . HIS A 1 196 ? 3.257 15.375 6.949 1.00 16.52 196 HIS X C 1
ATOM 1450 O O . HIS A 1 196 ? 3.006 16.509 7.416 1.00 16.38 196 HIS X O 1
ATOM 1457 N N . GLU A 1 197 ? 2.340 14.449 6.747 1.00 18.62 197 GLU X N 1
ATOM 1458 C CA . GLU A 1 197 ? 0.912 14.694 7.022 1.00 19.42 197 GLU X CA 1
ATOM 1459 C C . GLU A 1 197 ? 0.420 14.084 8.328 1.00 21.31 197 GLU X C 1
ATOM 1460 O O . GLU A 1 197 ? -0.755 14.251 8.698 1.00 22.01 197 GLU X O 1
ATOM 1466 N N . GLY A 1 198 ? 1.317 13.452 9.080 1.00 20.14 198 GLY X N 1
ATOM 1467 C CA . GLY A 1 198 ? 0.914 12.903 10.373 1.00 18.23 198 GLY X CA 1
ATOM 1468 C C . GLY A 1 198 ? 2.144 12.830 11.234 1.00 19.02 198 GLY X C 1
ATOM 1469 O O . GLY A 1 198 ? 3.212 13.261 10.819 1.00 16.86 198 GLY X O 1
ATOM 1470 N N . THR A 1 199 ? 1.990 12.236 12.410 1.00 18.98 199 THR X N 1
ATOM 1471 C CA . THR A 1 199 ? 3.100 12.174 13.404 1.00 18.67 199 THR X CA 1
ATOM 1472 C C . THR A 1 199 ? 4.393 11.664 12.787 1.00 17.74 199 THR X C 1
ATOM 1473 O O . THR A 1 199 ? 4.408 10.637 12.093 1.00 15.34 199 THR X O 1
ATOM 1477 N N . VAL A 1 200 ? 5.497 12.355 13.086 1.00 16.43 200 VAL X N 1
ATOM 1478 C CA . VAL A 1 200 ? 6.809 11.849 12.707 1.00 16.29 200 VAL X CA 1
ATOM 1479 C C . VAL A 1 200 ? 7.321 11.086 13.930 1.00 16.07 200 VAL X C 1
ATOM 1480 O O . VAL A 1 200 ? 7.463 11.682 14.995 1.00 16.06 200 VAL X O 1
ATOM 1484 N N . TRP A 1 201 ? 7.554 9.794 13.747 1.00 15.22 201 TRP X N 1
ATOM 1485 C CA . TRP A 1 201 ? 7.905 8.866 14.851 1.00 17.12 201 TRP X CA 1
ATOM 1486 C C . TRP A 1 201 ? 9.383 8.833 15.122 1.00 16.30 201 TRP X C 1
ATOM 1487 O O . TRP A 1 201 ? 9.803 8.581 16.269 1.00 18.07 201 TRP X O 1
ATOM 1498 N N . SER A 1 202 ? 10.170 9.044 14.091 1.00 16.66 202 SER X N 1
ATOM 1499 C CA . SER A 1 202 ? 11.648 8.985 14.242 1.00 15.55 202 SER X CA 1
ATOM 1500 C C . SER A 1 202 ? 12.322 9.542 13.032 1.00 15.46 202 SER X C 1
ATOM 1501 O O . SER A 1 202 ? 11.711 9.679 11.968 1.00 15.31 202 SER X O 1
ATOM 1504 N N . SER A 1 203 ? 13.590 9.872 13.207 1.00 14.98 203 SER X N 1
ATOM 1505 C CA . SER A 1 203 ? 14.436 10.270 12.074 1.00 15.69 203 SER X CA 1
ATOM 1506 C C . SER A 1 203 ? 15.848 9.742 12.290 1.00 14.35 203 SER X C 1
ATOM 1507 O O . SER A 1 203 ? 16.199 9.232 13.403 1.00 14.50 203 SER X O 1
ATOM 1510 N N . ASP A 1 204 ? 16.687 9.832 11.258 1.00 14.26 204 ASP X N 1
ATOM 1511 C CA . ASP A 1 204 ? 18.121 9.413 11.423 1.00 14.65 204 ASP X CA 1
ATOM 1512 C C . ASP A 1 204 ? 18.904 10.162 10.382 1.00 15.14 204 ASP X C 1
ATOM 1513 O O . ASP A 1 204 ? 18.418 10.318 9.253 1.00 14.98 204 ASP X O 1
ATOM 1518 N N . PHE A 1 205 ? 20.108 10.611 10.743 1.00 15.51 205 PHE X N 1
ATOM 1519 C CA . PHE A 1 205 ? 20.963 11.333 9.757 1.00 15.16 205 PHE X CA 1
ATOM 1520 C C . PHE A 1 205 ? 21.730 10.418 8.804 1.00 16.31 205 PHE X C 1
ATOM 1521 O O . PHE A 1 205 ? 22.069 9.317 9.156 1.00 16.63 205 PHE X O 1
ATOM 1529 N N . ASP A 1 206 ? 21.974 10.924 7.585 1.00 16.39 206 ASP X N 1
ATOM 1530 C CA . ASP A 1 206 ? 22.792 10.267 6.589 1.00 15.73 206 ASP X CA 1
ATOM 1531 C C . ASP A 1 206 ? 24.160 10.156 7.214 1.00 15.72 206 ASP X C 1
ATOM 1532 O O . ASP A 1 206 ? 24.601 11.096 7.906 1.00 16.42 206 ASP X O 1
ATOM 1537 N N . LYS A 1 207 ? 24.831 9.030 6.990 1.00 15.66 207 LYS X N 1
ATOM 1538 C CA . LYS A 1 207 ? 26.211 8.865 7.506 1.00 16.43 207 LYS X CA 1
ATOM 1539 C C . LYS A 1 207 ? 27.288 9.237 6.491 1.00 17.87 207 LYS X C 1
ATOM 1540 O O . LYS A 1 207 ? 28.482 9.236 6.816 1.00 17.54 207 LYS X O 1
ATOM 1546 N N . THR A 1 208 ? 26.880 9.622 5.281 1.00 17.57 208 THR X N 1
ATOM 1547 C CA . THR A 1 208 ? 27.813 10.128 4.254 1.00 17.30 208 THR X CA 1
ATOM 1548 C C . THR A 1 208 ? 28.542 11.349 4.761 1.00 16.97 208 THR X C 1
ATOM 1549 O O . THR A 1 208 ? 27.932 12.255 5.324 1.00 17.27 208 THR X O 1
ATOM 1553 N N . GLU A 1 209 ? 29.870 11.398 4.563 1.00 17.99 209 GLU X N 1
ATOM 1554 C CA . GLU A 1 209 ? 30.628 12.590 4.961 1.00 18.39 209 GLU X CA 1
ATOM 1555 C C . GLU A 1 209 ? 30.100 13.822 4.210 1.00 17.97 209 GLU X C 1
ATOM 1556 O O . GLU A 1 209 ? 29.554 13.671 3.139 1.00 19.60 209 GLU X O 1
ATOM 1562 N N . GLY A 1 210 ? 30.262 15.006 4.810 1.00 18.06 210 GLY X N 1
ATOM 1563 C CA . GLY A 1 210 ? 29.966 16.299 4.164 1.00 17.58 210 GLY X CA 1
ATOM 1564 C C . GLY A 1 210 ? 28.597 16.820 4.565 1.00 19.19 210 GLY X C 1
ATOM 1565 O O . GLY A 1 210 ? 28.122 16.577 5.704 1.00 20.30 210 GLY X O 1
ATOM 1566 N N . VAL A 1 211 ? 27.956 17.530 3.638 1.00 17.87 211 VAL X N 1
ATOM 1567 C CA . VAL A 1 211 ? 26.705 18.231 3.946 1.00 18.66 211 VAL X CA 1
ATOM 1568 C C . VAL A 1 211 ? 25.588 17.242 4.285 1.00 17.65 211 VAL X C 1
ATOM 1569 O O . VAL A 1 211 ? 25.581 16.087 3.825 1.00 17.71 211 VAL X O 1
ATOM 1573 N N . PHE A 1 212 ? 24.610 17.715 5.053 1.00 16.65 212 PHE X N 1
ATOM 1574 C CA . PHE A 1 212 ? 23.727 16.807 5.818 1.00 16.36 212 PHE X CA 1
ATOM 1575 C C . PHE A 1 212 ? 22.491 16.362 5.061 1.00 15.77 212 PHE X C 1
ATOM 1576 O O . PHE A 1 212 ? 21.950 17.097 4.246 1.00 16.15 212 PHE X O 1
ATOM 1584 N N . ARG A 1 213 ? 22.038 15.146 5.370 1.00 15.20 213 ARG X N 1
ATOM 1585 C CA . ARG A 1 213 ? 20.668 14.727 4.983 1.00 13.95 213 ARG X CA 1
ATOM 1586 C C . ARG A 1 213 ? 20.064 13.960 6.143 1.00 14.41 213 ARG X C 1
ATOM 1587 O O . ARG A 1 213 ? 20.785 13.573 7.080 1.00 13.74 213 ARG X O 1
ATOM 1595 N N . LEU A 1 214 ? 18.750 13.776 6.094 1.00 14.65 214 LEU X N 1
ATOM 1596 C CA . LEU A 1 214 ? 18.067 13.083 7.199 1.00 14.05 214 LEU X CA 1
ATOM 1597 C C . LEU A 1 214 ? 16.911 12.278 6.612 1.00 15.39 214 LEU X C 1
ATOM 1598 O O . LEU A 1 214 ? 16.274 12.781 5.675 1.00 15.50 214 LEU X O 1
ATOM 1603 N N . CYS A 1 215 ? 16.632 11.069 7.129 1.00 13.81 215 CYS X N 1
ATOM 1604 C CA . CYS A 1 215 ? 15.366 10.409 6.737 1.00 14.66 215 CYS X CA 1
ATOM 1605 C C . CYS A 1 215 ? 14.422 10.375 7.917 1.00 13.61 215 CYS X C 1
ATOM 1606 O O . CYS A 1 215 ? 14.838 10.389 9.106 1.00 14.62 215 CYS X O 1
ATOM 1609 N N . SER A 1 216 ? 13.140 10.379 7.625 1.00 14.55 216 SER X N 1
ATOM 1610 C CA . SER A 1 216 ? 12.125 10.400 8.703 1.00 14.43 216 SER X CA 1
ATOM 1611 C C . SER A 1 216 ? 10.930 9.518 8.326 1.00 15.90 216 SER X C 1
ATOM 1612 O O . SER A 1 216 ? 10.594 9.376 7.146 1.00 16.05 216 SER X O 1
ATOM 1615 N N . GLY A 1 217 ? 10.284 8.938 9.335 1.00 15.05 217 GLY X N 1
ATOM 1616 C CA . GLY A 1 217 ? 9.195 7.993 9.079 1.00 16.25 217 GLY X CA 1
ATOM 1617 C C . GLY A 1 217 ? 7.963 8.421 9.820 1.00 16.31 217 GLY X C 1
ATOM 1618 O O . GLY A 1 217 ? 8.066 8.902 10.926 1.00 15.39 217 GLY X O 1
ATOM 1619 N N . SER A 1 218 ? 6.778 8.307 9.189 1.00 15.93 218 SER X N 1
ATOM 1620 C CA . SER A 1 218 ? 5.591 8.948 9.706 1.00 16.76 218 SER X CA 1
ATOM 1621 C C . SER A 1 218 ? 4.319 8.057 9.738 1.00 16.57 218 SER X C 1
ATOM 1622 O O . SER A 1 218 ? 4.300 7.009 9.081 1.00 16.85 218 SER X O 1
ATOM 1625 N N . ASP A 1 219 ? 3.332 8.493 10.535 1.00 18.18 219 ASP X N 1
ATOM 1626 C CA . ASP A 1 219 ? 1.943 7.986 10.484 1.00 19.83 219 ASP X CA 1
ATOM 1627 C C . ASP A 1 219 ? 1.375 8.036 9.076 1.00 20.10 219 ASP X C 1
ATOM 1628 O O . ASP A 1 219 ? 0.474 7.224 8.727 1.00 19.51 219 ASP X O 1
ATOM 1633 N N . ASP A 1 220 ? 1.882 8.957 8.258 1.00 18.76 220 ASP X N 1
ATOM 1634 C CA . ASP A 1 220 ? 1.358 9.085 6.871 1.00 18.22 220 ASP X CA 1
ATOM 1635 C C . ASP A 1 220 ? 1.771 7.993 5.899 1.00 18.65 220 ASP X C 1
ATOM 1636 O O . ASP A 1 220 ? 1.445 8.086 4.709 1.00 20.80 220 ASP X O 1
ATOM 1641 N N . SER A 1 221 ? 2.480 6.971 6.386 1.00 20.11 221 SER X N 1
ATOM 1642 C CA . SER A 1 221 ? 2.945 5.835 5.585 1.00 20.53 221 SER X CA 1
ATOM 1643 C C . SER A 1 221 ? 4.132 6.104 4.693 1.00 20.90 221 SER X C 1
ATOM 1644 O O . SER A 1 221 ? 4.429 5.317 3.753 1.00 22.69 221 SER X O 1
ATOM 1647 N N . THR A 1 222 ? 4.818 7.208 4.938 1.00 18.36 222 THR X N 1
ATOM 1648 C CA . THR A 1 222 ? 5.958 7.493 4.096 1.00 16.03 222 THR X CA 1
ATOM 1649 C C . THR A 1 222 ? 7.242 7.593 4.900 1.00 15.53 222 THR X C 1
ATOM 1650 O O . THR A 1 222 ? 7.208 7.810 6.112 1.00 15.24 222 THR X O 1
ATOM 1654 N N . VAL A 1 223 ? 8.340 7.427 4.169 1.00 15.78 223 VAL X N 1
ATOM 1655 C CA . VAL A 1 223 ? 9.710 7.781 4.655 1.00 15.11 223 VAL X CA 1
ATOM 1656 C C . VAL A 1 223 ? 10.187 8.872 3.749 1.00 14.88 223 VAL X C 1
ATOM 1657 O O . VAL A 1 223 ? 10.178 8.668 2.515 1.00 16.45 223 VAL X O 1
ATOM 1661 N N . ARG A 1 224 ? 10.498 10.039 4.317 1.00 14.52 224 ARG X N 1
ATOM 1662 C CA . ARG A 1 224 ? 11.044 11.188 3.514 1.00 14.43 224 ARG X CA 1
ATOM 1663 C C . ARG A 1 224 ? 12.548 11.272 3.676 1.00 15.31 224 ARG X C 1
ATOM 1664 O O . ARG A 1 224 ? 13.085 10.955 4.751 1.00 15.63 224 ARG X O 1
ATOM 1672 N N . VAL A 1 225 ? 13.240 11.754 2.646 1.00 12.63 225 VAL X N 1
ATOM 1673 C CA . VAL A 1 225 ? 14.656 12.053 2.764 1.00 13.54 225 VAL X CA 1
ATOM 1674 C C . VAL A 1 225 ? 14.742 13.567 2.559 1.00 13.40 225 VAL X C 1
ATOM 1675 O O . VAL A 1 225 ? 14.228 14.107 1.570 1.00 14.91 225 VAL X O 1
ATOM 1679 N N . TRP A 1 226 ? 15.354 14.225 3.536 1.00 12.89 226 TRP X N 1
ATOM 1680 C CA . TRP A 1 226 ? 15.462 15.661 3.557 1.00 12.28 226 TRP X CA 1
ATOM 1681 C C . TRP A 1 226 ? 16.921 16.000 3.315 1.00 12.50 226 TRP X C 1
ATOM 1682 O O . TRP A 1 226 ? 17.816 15.327 3.856 1.00 12.57 226 TRP X O 1
ATOM 1693 N N . LYS A 1 227 ? 17.152 17.125 2.651 1.00 13.41 227 LYS X N 1
ATOM 1694 C CA . LYS A 1 227 ? 18.496 17.541 2.293 1.00 14.87 227 LYS X CA 1
ATOM 1695 C C . LYS A 1 227 ? 18.755 18.975 2.714 1.00 14.09 227 LYS X C 1
ATOM 1696 O O . LYS A 1 227 ? 17.962 19.865 2.414 1.00 15.17 227 LYS X O 1
ATOM 1702 N N . TYR A 1 228 ? 19.879 19.194 3.391 1.00 14.27 228 TYR X N 1
ATOM 1703 C CA . TYR A 1 228 ? 20.308 20.548 3.734 1.00 14.42 228 TYR X CA 1
ATOM 1704 C C . TYR A 1 228 ? 20.784 21.319 2.479 1.00 14.81 228 TYR X C 1
ATOM 1705 O O . TYR A 1 228 ? 21.501 20.762 1.653 1.00 14.31 228 TYR X O 1
ATOM 1714 N N . MET A 1 229 ? 20.373 22.588 2.375 1.00 15.81 229 MET X N 1
ATOM 1715 C CA . MET A 1 229 ? 20.591 23.394 1.173 1.00 16.34 229 MET X CA 1
ATOM 1716 C C . MET A 1 229 ? 21.315 24.697 1.526 1.00 17.09 229 MET X C 1
ATOM 1717 O O . MET A 1 229 ? 21.306 25.639 0.742 1.00 17.74 229 MET X O 1
ATOM 1722 N N . GLY A 1 230 ? 21.971 24.717 2.688 1.00 17.47 230 GLY X N 1
ATOM 1723 C CA . GLY A 1 230 ? 22.853 25.805 3.130 1.00 17.72 230 GLY X CA 1
ATOM 1724 C C . GLY A 1 230 ? 22.150 26.726 4.118 1.00 18.30 230 GLY X C 1
ATOM 1725 O O . GLY A 1 230 ? 20.927 26.639 4.317 1.00 17.06 230 GLY X O 1
ATOM 1726 N N . ASP A 1 231 ? 22.928 27.602 4.737 1.00 19.51 231 ASP X N 1
ATOM 1727 C CA . ASP A 1 231 ? 22.376 28.558 5.702 1.00 22.65 231 ASP X CA 1
ATOM 1728 C C . ASP A 1 231 ? 21.767 29.751 4.982 1.00 25.16 231 ASP X C 1
ATOM 1729 O O . ASP A 1 231 ? 22.210 30.086 3.881 1.00 25.16 231 ASP X O 1
ATOM 1734 N N . ASP A 1 232 ? 20.723 30.351 5.567 1.00 26.24 232 ASP X N 1
ATOM 1735 C CA . ASP A 1 232 ? 20.173 31.564 5.033 1.00 28.82 232 ASP X CA 1
ATOM 1736 C C . ASP A 1 232 ? 20.902 32.750 5.668 1.00 29.76 232 ASP X C 1
ATOM 1737 O O . ASP A 1 232 ? 21.858 32.581 6.432 1.00 29.65 232 ASP X O 1
ATOM 1742 N N . GLU A 1 233 ? 20.461 33.953 5.330 1.00 33.41 233 GLU X N 1
ATOM 1743 C CA . GLU A 1 233 ? 21.132 35.174 5.797 1.00 35.36 233 GLU X CA 1
ATOM 1744 C C . GLU A 1 233 ? 21.105 35.3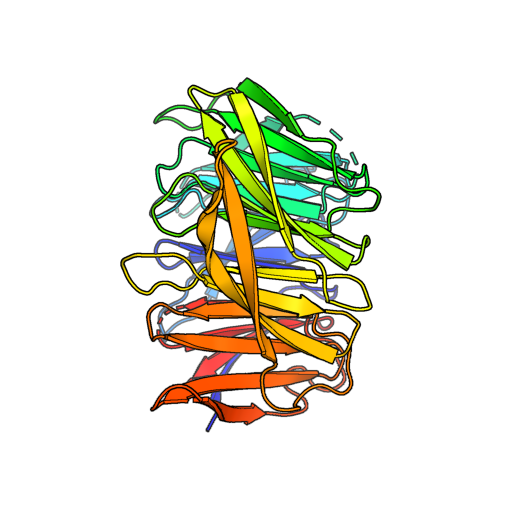36 7.322 1.00 36.96 233 GLU X C 1
ATOM 1745 O O . GLU A 1 233 ? 21.966 36.038 7.914 1.00 37.96 233 GLU X O 1
ATOM 1747 N N . ASP A 1 234 ? 20.134 34.679 7.958 1.00 37.13 234 ASP X N 1
ATOM 1748 C CA . ASP A 1 234 ? 19.912 34.814 9.396 1.00 37.24 234 ASP X CA 1
ATOM 1749 C C . ASP A 1 234 ? 20.559 33.683 10.204 1.00 36.96 234 ASP X C 1
ATOM 1750 O O . ASP A 1 234 ? 20.380 33.597 11.430 1.00 37.59 234 ASP X O 1
ATOM 1752 N N . ASP A 1 235 ? 21.330 32.834 9.507 1.00 35.73 235 ASP X N 1
ATOM 1753 C CA . ASP A 1 235 ? 22.065 31.739 10.127 1.00 34.27 235 ASP X CA 1
ATOM 1754 C C . ASP A 1 235 ? 21.128 30.567 10.459 1.00 31.23 235 ASP X C 1
ATOM 1755 O O . ASP A 1 235 ? 21.437 29.713 11.265 1.00 31.86 235 ASP X O 1
ATOM 1760 N N . GLN A 1 236 ? 19.974 30.565 9.821 1.00 27.19 236 GLN X N 1
ATOM 1761 C CA . GLN A 1 236 ? 19.043 29.460 9.872 1.00 24.10 236 GLN X CA 1
ATOM 1762 C C . GLN A 1 236 ? 19.428 28.528 8.743 1.00 22.20 236 GLN X C 1
ATOM 1763 O O . GLN A 1 236 ? 20.154 28.946 7.833 1.00 21.65 236 GLN X O 1
ATOM 1769 N N . GLN A 1 237 ? 18.926 27.297 8.786 1.00 17.91 237 GLN X N 1
ATOM 1770 C CA . GLN A 1 237 ? 19.273 26.311 7.751 1.00 16.57 237 GLN X CA 1
ATOM 1771 C C . GLN A 1 237 ? 18.119 26.109 6.812 1.00 16.68 237 GLN X C 1
ATOM 1772 O O . GLN A 1 237 ? 16.981 25.929 7.260 1.00 16.41 237 GLN X O 1
ATOM 1778 N N . GLU A 1 238 ? 18.419 26.093 5.520 1.00 15.70 238 GLU X N 1
ATOM 1779 C CA . GLU A 1 238 ? 17.428 25.799 4.500 1.00 18.00 238 GLU X CA 1
ATOM 1780 C C . GLU A 1 238 ? 17.481 24.316 4.220 1.00 18.38 238 GLU X C 1
ATOM 1781 O O . GLU A 1 238 ? 18.536 23.769 3.956 1.00 17.99 238 GLU X O 1
ATOM 1787 N N . TRP A 1 239 ? 16.328 23.671 4.278 1.00 19.70 239 TRP X N 1
ATOM 1788 C CA . TRP A 1 239 ? 16.244 22.230 4.094 1.00 19.09 239 TRP X CA 1
ATOM 1789 C C . TRP A 1 239 ? 15.011 21.939 3.188 1.00 19.16 239 TRP X C 1
ATOM 1790 O O . TRP A 1 239 ? 13.980 22.658 3.298 1.00 18.23 239 TRP X O 1
ATOM 1801 N N . VAL A 1 240 ? 15.107 20.954 2.283 1.00 17.58 240 VAL X N 1
ATOM 1802 C CA . VAL A 1 240 ? 13.926 20.535 1.462 1.00 16.93 240 VAL X CA 1
ATOM 1803 C C . VAL A 1 240 ? 13.786 19.027 1.531 1.00 17.05 240 VAL X C 1
ATOM 1804 O O . VAL A 1 240 ? 14.744 18.365 1.834 1.00 16.58 240 VAL X O 1
ATOM 1808 N N . CYS A 1 241 ? 12.577 18.501 1.286 1.00 15.85 241 CYS X N 1
ATOM 1809 C CA . CYS A 1 241 ? 12.404 17.062 1.175 1.00 15.39 241 CYS X CA 1
ATOM 1810 C C . CYS A 1 241 ? 12.800 16.712 -0.258 1.00 16.25 241 CYS X C 1
ATOM 1811 O O . CYS A 1 241 ? 12.176 17.225 -1.223 1.00 15.33 241 CYS X O 1
ATOM 1814 N N . GLU A 1 242 ? 13.874 15.953 -0.412 1.00 16.57 242 GLU X N 1
ATOM 1815 C CA . GLU A 1 242 ? 14.333 15.620 -1.756 1.00 18.22 242 GLU X CA 1
ATOM 1816 C C . GLU A 1 242 ? 13.720 14.375 -2.356 1.00 18.90 242 GLU X C 1
ATOM 1817 O O . GLU A 1 242 ? 13.719 14.225 -3.556 1.00 18.64 242 GLU X O 1
ATOM 1823 N N . ALA A 1 243 ? 13.168 13.484 -1.525 1.00 18.00 243 ALA X N 1
ATOM 1824 C CA . ALA A 1 243 ? 12.589 12.240 -2.048 1.00 17.69 243 ALA X CA 1
ATOM 1825 C C . ALA A 1 243 ? 11.606 11.696 -1.067 1.00 17.26 243 ALA X C 1
ATOM 1826 O O . ALA A 1 243 ? 11.792 11.894 0.128 1.00 16.50 243 ALA X O 1
ATOM 1828 N N . ILE A 1 244 ? 10.612 10.974 -1.580 1.00 16.77 244 ILE X N 1
ATOM 1829 C CA . ILE A 1 244 ? 9.791 10.069 -0.750 1.00 16.07 244 ILE X CA 1
ATOM 1830 C C . ILE A 1 244 ? 10.141 8.644 -1.215 1.00 17.02 244 ILE X C 1
ATOM 1831 O O . ILE A 1 244 ? 10.113 8.342 -2.435 1.00 16.99 244 ILE X O 1
ATOM 1836 N N . LEU A 1 245 ? 10.497 7.756 -0.273 1.00 17.05 245 LEU X N 1
ATOM 1837 C CA . LEU A 1 245 ? 10.936 6.403 -0.678 1.00 18.22 245 LEU X CA 1
ATOM 1838 C C . LEU A 1 245 ? 9.787 5.611 -1.299 1.00 17.97 245 LEU X C 1
ATOM 1839 O O . LEU A 1 245 ? 8.610 5.909 -1.038 1.00 18.25 245 LEU X O 1
ATOM 1844 N N . PRO A 1 246 ? 10.120 4.580 -2.091 1.00 19.43 246 PRO X N 1
ATOM 1845 C CA . PRO A 1 246 ? 9.055 3.775 -2.697 1.00 20.59 246 PRO X CA 1
ATOM 1846 C C . PRO A 1 246 ? 8.054 3.212 -1.671 1.00 21.48 246 PRO X C 1
ATOM 1847 O O . PRO A 1 246 ? 8.418 2.969 -0.520 1.00 19.29 246 PRO X O 1
ATOM 1851 N N . ASP A 1 247 ? 6.816 2.971 -2.103 1.00 22.55 247 ASP X N 1
ATOM 1852 C CA . ASP A 1 247 ? 5.739 2.452 -1.240 1.00 24.02 247 ASP X CA 1
ATOM 1853 C C . ASP A 1 247 ? 6.140 1.136 -0.602 1.00 24.43 247 ASP X C 1
ATOM 1854 O O . ASP A 1 247 ? 6.592 0.222 -1.300 1.00 24.19 247 ASP X O 1
ATOM 1859 N N . VAL A 1 248 ? 5.972 1.032 0.722 1.00 24.01 248 VAL X N 1
ATOM 1860 C CA . VAL A 1 248 ? 6.226 -0.244 1.422 1.00 22.70 248 VAL X CA 1
ATOM 1861 C C . VAL A 1 248 ? 5.131 -0.539 2.431 1.00 23.14 248 VAL X C 1
ATOM 1862 O O . VAL A 1 248 ? 4.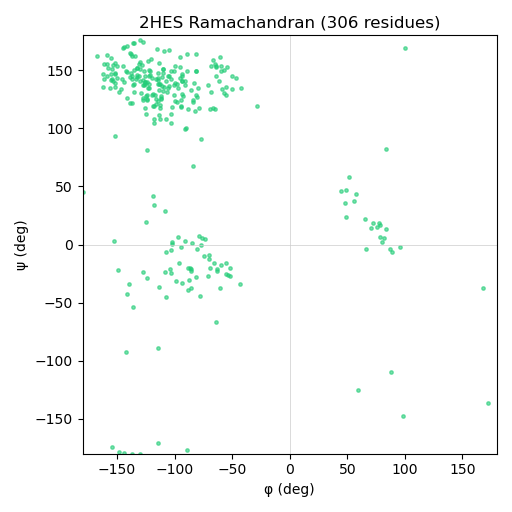499 -1.617 2.365 1.00 23.52 248 VAL X O 1
ATOM 1866 N N . HIS A 1 249 ? 4.887 0.422 3.324 1.00 23.57 249 HIS X N 1
ATOM 1867 C CA . HIS A 1 249 ? 4.060 0.231 4.522 1.00 23.60 249 HIS X CA 1
ATOM 1868 C C . HIS A 1 249 ? 2.592 0.607 4.339 1.00 25.72 249 HIS X C 1
ATOM 1869 O O . HIS A 1 249 ? 2.284 1.569 3.634 1.00 24.99 249 HIS X O 1
ATOM 1876 N N . LYS A 1 250 ? 1.702 -0.115 5.032 1.00 28.28 250 LYS X N 1
ATOM 1877 C CA . LYS A 1 250 ? 0.236 0.061 4.992 1.00 32.13 250 LYS X CA 1
ATOM 1878 C C . LYS A 1 250 ? -0.635 0.670 6.177 1.00 33.89 250 LYS X C 1
ATOM 1879 O O . LYS A 1 250 ? -1.810 0.309 6.239 1.00 36.62 250 LYS X O 1
ATOM 1885 N N . ARG A 1 251 ? -0.219 1.565 7.085 1.00 33.77 251 ARG X N 1
ATOM 1886 C CA . ARG A 1 251 ? 0.991 2.274 7.090 1.00 32.09 251 ARG X CA 1
ATOM 1887 C C . ARG A 1 251 ? 1.459 3.317 8.193 1.00 30.22 251 ARG X C 1
ATOM 1888 O O . ARG A 1 251 ? 1.985 4.329 7.778 1.00 30.88 251 ARG X O 1
ATOM 1896 N N . GLN A 1 252 ? 1.363 3.127 9.522 1.00 27.44 252 GLN X N 1
ATOM 1897 C CA . GLN A 1 252 ? 2.288 3.917 10.410 1.00 25.93 252 GLN X CA 1
ATOM 1898 C C . GLN A 1 252 ? 3.726 3.426 10.191 1.00 24.47 252 GLN X C 1
ATOM 1899 O O . GLN A 1 252 ? 3.962 2.223 10.246 1.00 23.40 252 GLN X O 1
ATOM 1905 N N . VAL A 1 253 ? 4.682 4.332 9.970 1.00 21.27 253 VAL X N 1
ATOM 1906 C CA . VAL A 1 253 ? 6.083 3.917 9.898 1.00 19.93 253 VAL X CA 1
ATOM 1907 C C . VAL A 1 253 ? 6.698 4.317 11.242 1.00 19.31 253 VAL X C 1
ATOM 1908 O O . VAL A 1 253 ? 6.898 5.510 11.510 1.00 18.92 253 VAL X O 1
ATOM 1912 N N . TYR A 1 254 ? 6.922 3.337 12.127 1.00 18.42 254 TYR X N 1
ATOM 1913 C CA . TYR A 1 254 ? 7.284 3.673 13.486 1.00 18.41 254 TYR X CA 1
ATOM 1914 C C . TYR A 1 254 ? 8.783 3.916 13.704 1.00 17.66 254 TYR X C 1
ATOM 1915 O O . TYR A 1 254 ? 9.144 4.480 14.722 1.00 18.18 254 TYR X O 1
ATOM 1924 N N . ASN A 1 255 ? 9.621 3.416 12.823 1.00 17.19 255 ASN X N 1
ATOM 1925 C CA . ASN A 1 255 ? 11.079 3.623 13.007 1.00 17.85 255 ASN X CA 1
ATOM 1926 C C . ASN A 1 255 ? 11.864 3.557 11.687 1.00 18.73 255 ASN X C 1
ATOM 1927 O O . ASN A 1 255 ? 11.574 2.760 10.793 1.00 18.48 255 ASN X O 1
ATOM 1932 N N . VAL A 1 256 ? 12.875 4.411 11.566 1.00 16.94 256 VAL X N 1
ATOM 1933 C CA . VAL A 1 256 ? 13.812 4.329 10.472 1.00 15.61 256 VAL X CA 1
ATOM 1934 C C . VAL A 1 256 ? 15.227 4.379 10.993 1.00 15.72 256 VAL X C 1
ATOM 1935 O O . VAL A 1 256 ? 15.488 4.962 12.071 1.00 17.48 256 VAL X O 1
ATOM 1939 N N . ALA A 1 257 ? 16.139 3.825 10.205 1.00 15.68 257 ALA X N 1
ATOM 1940 C CA . ALA A 1 257 ? 17.577 3.765 10.557 1.00 16.47 257 ALA X CA 1
ATOM 1941 C C . ALA A 1 257 ? 18.416 3.835 9.307 1.00 16.90 257 ALA X C 1
ATOM 1942 O O . ALA A 1 257 ? 18.144 3.117 8.311 1.00 16.36 257 ALA X O 1
ATOM 1944 N N . TRP A 1 258 ? 19.410 4.714 9.329 1.00 16.68 258 TRP X N 1
ATOM 1945 C CA . TRP A 1 258 ? 20.213 4.956 8.172 1.00 17.25 258 TRP X CA 1
ATOM 1946 C C . TRP A 1 258 ? 21.600 4.464 8.515 1.00 18.89 258 TRP X C 1
ATOM 1947 O O . TRP A 1 258 ? 22.281 5.033 9.393 1.00 19.80 258 TRP X O 1
ATOM 1958 N N . GLY A 1 259 ? 22.004 3.386 7.854 1.00 19.49 259 GLY X N 1
ATOM 1959 C CA . GLY A 1 259 ? 23.280 2.764 8.224 1.00 19.26 259 GLY X CA 1
ATOM 1960 C C . GLY A 1 259 ? 24.503 3.437 7.633 1.00 18.68 259 GLY X C 1
ATOM 1961 O O . GLY A 1 259 ? 24.387 4.222 6.676 1.00 19.89 259 GLY X O 1
ATOM 1962 N N . PHE A 1 260 ? 25.684 3.121 8.197 1.00 18.83 260 PHE X N 1
ATOM 1963 C CA . PHE A 1 260 ? 26.949 3.566 7.601 1.00 19.06 260 PHE X CA 1
ATOM 1964 C C . PHE A 1 260 ? 27.192 2.923 6.239 1.00 19.91 260 PHE X C 1
ATOM 1965 O O . PHE A 1 260 ? 28.007 3.390 5.467 1.00 21.18 260 PHE X O 1
ATOM 1973 N N . ASN A 1 261 ? 26.453 1.863 5.949 1.00 20.93 261 ASN X N 1
ATOM 1974 C CA . ASN A 1 261 ? 26.472 1.239 4.630 1.00 21.92 261 ASN X CA 1
ATOM 1975 C C . ASN A 1 261 ? 25.670 2.019 3.556 1.00 21.91 261 ASN X C 1
ATOM 1976 O O . ASN A 1 261 ? 25.581 1.617 2.384 1.00 22.27 261 ASN X O 1
ATOM 1981 N N . GLY A 1 262 ? 25.070 3.133 3.961 1.00 20.97 262 GLY X N 1
ATOM 1982 C CA . GLY A 1 262 ? 24.305 3.947 3.034 1.00 21.25 262 GLY X CA 1
ATOM 1983 C C . GLY A 1 262 ? 22.846 3.546 2.922 1.00 20.57 262 GLY X C 1
ATOM 1984 O O . GLY A 1 262 ? 22.064 4.227 2.241 1.00 20.02 262 GLY X O 1
ATOM 1985 N N . LEU A 1 263 ? 22.466 2.432 3.559 1.00 20.06 263 LEU X N 1
ATOM 1986 C CA . LEU A 1 263 ? 21.136 1.870 3.344 1.00 18.99 263 LEU X CA 1
ATOM 1987 C C . LEU A 1 263 ? 20.175 2.359 4.414 1.00 18.23 263 LEU X C 1
ATOM 1988 O O . LEU A 1 263 ? 20.548 2.426 5.589 1.00 18.01 263 LEU X O 1
ATOM 1993 N N . ILE A 1 264 ? 18.925 2.606 4.033 1.00 17.85 264 ILE X N 1
ATOM 1994 C CA . ILE A 1 264 ? 17.888 2.973 5.001 1.00 18.04 264 ILE X CA 1
ATOM 1995 C C . ILE A 1 264 ? 17.066 1.696 5.296 1.00 18.30 264 ILE X C 1
ATOM 1996 O O . ILE A 1 264 ? 16.759 0.935 4.378 1.00 19.90 264 ILE X O 1
ATOM 2001 N N . ALA A 1 265 ? 16.728 1.495 6.555 1.00 16.59 265 ALA X N 1
ATOM 2002 C CA . ALA A 1 265 ? 15.730 0.495 6.971 1.00 17.29 265 ALA X CA 1
ATOM 2003 C C . ALA A 1 265 ? 14.503 1.159 7.574 1.00 18.47 265 ALA X C 1
ATOM 2004 O O . ALA A 1 265 ? 14.620 2.175 8.298 1.00 17.97 265 ALA X O 1
ATOM 2006 N N . SER A 1 266 ? 13.312 0.623 7.279 1.00 17.70 266 SER X N 1
ATOM 2007 C CA . SER A 1 266 ? 12.096 1.099 7.935 1.00 17.83 266 SER X CA 1
ATOM 2008 C C . SER A 1 266 ? 11.269 -0.066 8.498 1.00 19.29 266 SER X C 1
ATOM 2009 O O . SER A 1 266 ? 11.340 -1.189 7.983 1.00 20.83 266 SER X O 1
ATOM 2012 N N . VAL A 1 267 ? 10.544 0.220 9.565 1.00 19.09 267 VAL X N 1
ATOM 2013 C CA . VAL A 1 267 ? 9.575 -0.738 10.111 1.00 20.53 267 VAL X CA 1
ATOM 2014 C C . VAL A 1 267 ? 8.267 -0.103 10.460 1.00 20.67 267 VAL X C 1
ATOM 2015 O O . VAL A 1 267 ? 8.203 1.058 10.916 1.00 20.02 267 VAL X O 1
ATOM 2019 N N . GLY A 1 268 ? 7.190 -0.896 10.355 1.00 23.08 268 GLY X N 1
ATOM 2020 C CA . GLY A 1 268 ? 5.889 -0.325 10.562 1.00 24.92 268 GLY X CA 1
ATOM 2021 C C . GLY A 1 268 ? 4.928 -1.113 11.432 1.00 24.69 268 GLY X C 1
ATOM 2022 O O . GLY A 1 268 ? 5.209 -2.265 11.829 1.00 24.25 268 GLY X O 1
ATOM 2023 N N . ALA A 1 269 ? 3.797 -0.475 11.711 1.00 25.89 269 ALA X N 1
ATOM 2024 C CA . ALA A 1 269 ? 2.658 -1.104 12.392 1.00 25.92 269 ALA X CA 1
ATOM 2025 C C . ALA A 1 269 ? 2.205 -2.348 11.654 1.00 27.20 269 ALA X C 1
ATOM 2026 O O . ALA A 1 269 ? 1.614 -3.272 12.259 1.00 28.87 269 ALA X O 1
ATOM 2028 N N . ASP A 1 270 ? 2.487 -2.374 10.357 1.00 26.70 270 ASP X N 1
ATOM 2029 C CA . ASP A 1 270 ? 2.045 -3.468 9.466 1.00 27.50 270 ASP X CA 1
ATOM 2030 C C . ASP A 1 270 ? 2.897 -4.729 9.514 1.00 27.74 270 ASP X C 1
ATOM 2031 O O . ASP A 1 270 ? 2.582 -5.730 8.863 1.00 28.24 270 ASP X O 1
ATOM 2036 N N . GLY A 1 271 ? 3.988 -4.690 10.278 1.00 26.87 271 GLY X N 1
ATOM 2037 C CA . GLY A 1 271 ? 4.836 -5.848 10.427 1.00 26.06 271 GLY X CA 1
ATOM 2038 C C . GLY A 1 271 ? 5.853 -6.050 9.336 1.00 25.53 271 GLY X C 1
ATOM 2039 O O . GLY A 1 271 ? 6.473 -7.104 9.268 1.00 26.93 271 GLY X O 1
ATOM 2040 N N . VAL A 1 272 ? 6.063 -5.022 8.500 1.00 24.34 272 VAL X N 1
ATOM 2041 C CA . VAL A 1 272 ? 7.040 -5.096 7.425 1.00 23.47 272 VAL X CA 1
ATOM 2042 C C . VAL A 1 272 ? 8.386 -4.440 7.793 1.00 23.83 272 VAL X C 1
ATOM 2043 O O . VAL A 1 272 ? 8.414 -3.396 8.399 1.00 24.55 272 VAL X O 1
ATOM 2047 N N . LEU A 1 273 ? 9.463 -5.093 7.411 1.00 23.14 273 LEU X N 1
ATOM 2048 C CA . LEU A 1 273 ? 10.818 -4.559 7.451 1.00 24.29 273 LEU X CA 1
ATOM 2049 C C . LEU A 1 273 ? 11.298 -4.392 6.014 1.00 23.86 273 LEU X C 1
ATOM 2050 O O . LEU A 1 273 ? 11.400 -5.386 5.241 1.00 23.34 273 LEU X O 1
ATOM 2055 N N . ALA A 1 274 ? 11.635 -3.161 5.641 1.00 22.16 274 ALA X N 1
ATOM 2056 C CA . ALA A 1 274 ? 12.150 -2.875 4.305 1.00 21.53 274 ALA X CA 1
ATOM 2057 C C . ALA A 1 274 ? 13.519 -2.231 4.380 1.00 22.05 274 ALA X C 1
ATOM 2058 O O . ALA A 1 274 ? 13.813 -1.510 5.353 1.00 20.47 274 ALA X O 1
ATOM 2060 N N . VAL A 1 275 ? 14.320 -2.479 3.347 1.00 21.17 275 VAL X N 1
ATOM 2061 C CA . VAL A 1 275 ? 15.627 -1.853 3.150 1.00 21.67 275 VAL X CA 1
ATOM 2062 C C . VAL A 1 275 ? 15.618 -1.179 1.789 1.00 22.22 275 VAL X C 1
ATOM 2063 O O . VAL A 1 275 ? 15.130 -1.765 0.819 1.00 22.48 275 VAL X O 1
ATOM 2067 N N . TYR A 1 276 ? 16.209 0.011 1.726 1.00 21.57 276 TYR X N 1
ATOM 2068 C CA . TYR A 1 276 ? 16.262 0.843 0.511 1.00 20.38 276 TYR X CA 1
ATOM 2069 C C . TYR A 1 276 ? 17.691 1.226 0.162 1.00 21.35 276 TYR X C 1
ATOM 2070 O O . TYR A 1 276 ? 18.517 1.481 1.053 1.00 20.62 276 TYR X O 1
ATOM 2079 N N . GLU A 1 277 ? 17.992 1.310 -1.129 1.00 20.93 277 GLU X N 1
ATOM 2080 C CA . GLU A 1 277 ? 19.345 1.642 -1.555 1.00 21.44 277 GLU X CA 1
ATOM 2081 C C . GLU A 1 277 ? 19.270 2.779 -2.580 1.00 20.88 277 GLU X C 1
ATOM 2082 O O . GLU A 1 277 ? 18.360 2.792 -3.403 1.00 20.51 277 GLU X O 1
ATOM 2088 N N . GLU A 1 278 ? 20.215 3.729 -2.510 1.00 21.26 278 GLU X N 1
ATOM 2089 C CA . GLU A 1 278 ? 20.265 4.884 -3.411 1.00 21.57 278 GLU X CA 1
ATOM 2090 C C . GLU A 1 278 ? 21.331 4.621 -4.462 1.00 23.04 278 GLU X C 1
ATOM 2091 O O . GLU A 1 278 ? 22.522 4.472 -4.139 1.00 24.36 278 GLU X O 1
ATOM 2097 N N . VAL A 1 279 ? 20.898 4.565 -5.716 1.00 24.02 279 VAL X N 1
ATOM 2098 C CA . VAL A 1 279 ? 21.804 4.337 -6.841 1.00 25.59 279 VAL X CA 1
ATOM 2099 C C . VAL A 1 279 ? 21.441 5.312 -7.940 1.00 25.91 279 VAL X C 1
ATOM 2100 O O . VAL A 1 279 ? 20.265 5.432 -8.296 1.00 25.48 279 VAL X O 1
ATOM 2104 N N . ASP A 1 280 ? 22.443 6.005 -8.487 1.00 27.60 280 ASP X N 1
ATOM 2105 C CA . ASP A 1 280 ? 22.215 6.937 -9.598 1.00 29.20 280 ASP X CA 1
ATOM 2106 C C . ASP A 1 280 ? 21.175 7.988 -9.255 1.00 29.70 280 ASP X C 1
ATOM 2107 O O . ASP A 1 280 ? 20.358 8.376 -10.098 1.00 30.03 280 ASP X O 1
ATOM 2112 N N . GLY A 1 281 ? 21.200 8.437 -8.004 1.00 30.08 281 GLY X N 1
ATOM 2113 C CA . GLY A 1 281 ? 20.288 9.476 -7.518 1.00 29.01 281 GLY X CA 1
ATOM 2114 C C . GLY A 1 281 ? 18.828 9.062 -7.315 1.00 28.66 281 GLY X C 1
ATOM 2115 O O . GLY A 1 281 ? 17.940 9.911 -7.245 1.00 28.89 281 GLY X O 1
ATOM 2116 N N . GLU A 1 282 ? 18.563 7.767 -7.215 1.00 27.27 282 GLU X N 1
ATOM 2117 C CA . GLU A 1 282 ? 17.183 7.321 -7.012 1.00 27.46 282 GLU X CA 1
ATOM 2118 C C . GLU A 1 282 ? 17.150 6.217 -5.972 1.00 24.14 282 GLU X C 1
ATOM 2119 O O . GLU A 1 282 ? 18.088 5.446 -5.886 1.00 24.15 282 GLU X O 1
ATOM 2125 N N . TRP A 1 283 ? 16.093 6.173 -5.162 1.00 23.05 283 TRP X N 1
ATOM 2126 C CA . TRP A 1 283 ? 15.917 5.117 -4.187 1.00 21.27 283 TRP X CA 1
ATOM 2127 C C . TRP A 1 283 ? 15.068 3.959 -4.736 1.00 22.20 283 TRP X C 1
ATOM 2128 O O . TRP A 1 283 ? 14.050 4.170 -5.443 1.00 20.97 283 TRP X O 1
ATOM 2139 N N . LYS A 1 284 ? 15.473 2.742 -4.385 1.00 22.18 284 LYS X N 1
ATOM 2140 C CA . LYS A 1 284 ? 14.718 1.529 -4.685 1.00 23.07 284 LYS X CA 1
ATOM 2141 C C . LYS A 1 284 ? 14.657 0.698 -3.428 1.00 22.89 284 LYS X C 1
ATOM 2142 O O . LYS A 1 284 ? 15.544 0.783 -2.585 1.00 22.64 284 LYS X O 1
ATOM 2148 N N . VAL A 1 285 ? 13.604 -0.104 -3.298 1.00 23.19 285 VAL X N 1
ATOM 2149 C CA . VAL A 1 285 ? 13.575 -1.150 -2.301 1.00 24.12 285 VAL X CA 1
ATOM 2150 C C . VAL A 1 285 ? 14.650 -2.173 -2.646 1.00 25.73 285 VAL X C 1
ATOM 2151 O O . VAL A 1 285 ? 14.630 -2.789 -3.738 1.00 26.38 285 VAL X O 1
ATOM 2155 N N . PHE A 1 286 ? 15.618 -2.298 -1.739 1.00 25.83 286 PHE X N 1
ATOM 2156 C CA . PHE A 1 286 ? 16.698 -3.250 -1.807 1.00 26.45 286 PHE X CA 1
ATOM 2157 C C . PHE A 1 286 ? 16.207 -4.655 -1.382 1.00 27.03 286 PHE X C 1
ATOM 2158 O O . PHE A 1 286 ? 16.536 -5.651 -2.032 1.00 29.26 286 PHE X O 1
ATOM 2166 N N . ALA A 1 287 ? 15.436 -4.724 -0.306 1.00 27.58 287 ALA X N 1
ATOM 2167 C CA . ALA A 1 287 ? 14.864 -5.979 0.221 1.00 27.36 287 ALA X CA 1
ATOM 2168 C C . ALA A 1 287 ? 13.672 -5.651 1.092 1.00 27.56 287 ALA X C 1
ATOM 2169 O O . ALA A 1 287 ? 13.586 -4.548 1.636 1.00 27.65 287 ALA X O 1
ATOM 2171 N N . LYS A 1 288 ? 12.745 -6.593 1.241 1.00 27.83 288 LYS X N 1
ATOM 2172 C CA . LYS A 1 288 ? 11.657 -6.454 2.207 1.00 28.35 288 LYS X CA 1
ATOM 2173 C C . LYS A 1 288 ? 11.129 -7.781 2.720 1.00 28.90 288 LYS X C 1
ATOM 2174 O O . LYS A 1 288 ? 11.286 -8.803 2.054 1.00 29.23 288 LYS X O 1
ATOM 2180 N N . ARG A 1 289 ? 10.515 -7.751 3.905 1.00 28.58 289 ARG X N 1
ATOM 2181 C CA . ARG A 1 289 ? 9.951 -8.961 4.509 1.00 27.48 289 ARG X CA 1
ATOM 2182 C C . ARG A 1 289 ? 8.701 -8.638 5.309 1.00 28.30 289 ARG X C 1
ATOM 2183 O O . ARG A 1 289 ? 8.664 -7.658 6.069 1.00 27.06 289 ARG X O 1
ATOM 2191 N N . ALA A 1 290 ? 7.653 -9.438 5.103 1.00 26.30 290 ALA X N 1
ATOM 2192 C CA . ALA A 1 290 ? 6.375 -9.246 5.749 1.00 27.31 290 ALA X CA 1
ATOM 2193 C C . ALA A 1 290 ? 6.319 -10.124 7.000 1.00 27.63 290 ALA X C 1
ATOM 2194 O O . ALA A 1 290 ? 7.069 -11.071 7.095 1.00 28.24 290 ALA X O 1
ATOM 2196 N N . LEU A 1 291 ? 5.404 -9.820 7.919 1.00 28.95 291 LEU X N 1
ATOM 2197 C CA . LEU A 1 291 ? 5.189 -10.610 9.143 1.00 29.79 291 LEU X CA 1
ATOM 2198 C C . LEU A 1 291 ? 6.484 -10.911 9.891 1.00 30.34 291 LEU X C 1
ATOM 2199 O O . LEU A 1 291 ? 6.746 -12.066 10.299 1.00 30.54 291 LEU X O 1
ATOM 2204 N N . CYS A 1 292 ? 7.308 -9.877 10.077 1.00 28.63 292 CYS X N 1
ATOM 2205 C CA . CYS A 1 292 ? 8.603 -10.099 10.718 1.00 28.72 292 CYS X CA 1
ATOM 2206 C C . CYS A 1 292 ? 8.469 -10.410 12.208 1.00 27.64 292 CYS X C 1
ATOM 2207 O O . CYS A 1 292 ? 9.354 -11.047 12.763 1.00 29.01 292 CYS X O 1
ATOM 2210 N N . HIS A 1 293 ? 7.399 -9.926 12.838 1.00 27.51 293 HIS X N 1
ATOM 2211 C CA . HIS A 1 293 ? 7.042 -10.238 14.234 1.00 27.45 293 HIS X CA 1
ATOM 2212 C C . HIS A 1 293 ? 5.692 -10.930 14.288 1.00 27.44 293 HIS X C 1
ATOM 2213 O O . HIS A 1 293 ? 4.868 -10.643 15.130 1.00 28.41 293 HIS X O 1
ATOM 2220 N N . GLY A 1 294 ? 5.476 -11.850 13.356 1.00 28.54 294 GLY X N 1
ATOM 2221 C CA . GLY A 1 294 ? 4.175 -12.505 13.239 1.00 29.62 294 GLY X CA 1
ATOM 2222 C C . GLY A 1 294 ? 3.086 -11.496 12.976 1.00 29.84 294 GLY X C 1
ATOM 2223 O O . GLY A 1 294 ? 3.198 -10.684 12.051 1.00 30.02 294 GLY X O 1
ATOM 2224 N N . VAL A 1 295 ? 2.060 -11.513 13.823 1.00 30.75 295 VAL X N 1
ATOM 2225 C CA . VAL A 1 295 ? 0.935 -10.596 13.717 1.00 31.70 295 VAL X CA 1
ATOM 2226 C C . VAL A 1 295 ? 1.183 -9.219 14.399 1.00 31.75 295 VAL X C 1
ATOM 2227 O O . VAL A 1 295 ? 0.291 -8.340 14.395 1.00 33.02 295 VAL X O 1
ATOM 2231 N N . TYR A 1 296 ? 2.384 -9.036 14.959 1.00 29.76 296 TYR X N 1
ATOM 2232 C CA . TYR A 1 296 ? 2.685 -7.903 15.829 1.00 29.01 296 TYR X CA 1
ATOM 2233 C C . TYR A 1 296 ? 3.303 -6.658 15.168 1.00 26.83 296 TYR X C 1
ATOM 2234 O O . TYR A 1 296 ? 4.117 -6.746 14.242 1.00 26.07 296 TYR X O 1
ATOM 2243 N N . GLU A 1 297 ? 2.917 -5.497 15.695 1.00 25.87 297 GLU X N 1
ATOM 2244 C CA . GLU A 1 297 ? 3.468 -4.210 15.242 1.00 25.40 297 GLU X CA 1
ATOM 2245 C C . GLU A 1 297 ? 4.962 -4.204 15.565 1.00 24.71 297 GLU X C 1
ATOM 2246 O O . GLU A 1 297 ? 5.376 -4.803 16.575 1.00 26.36 297 GLU X O 1
ATOM 2252 N N . ILE A 1 298 ? 5.775 -3.588 14.703 1.00 23.65 298 ILE X N 1
ATOM 2253 C CA . ILE A 1 298 ? 7.213 -3.510 14.950 1.00 22.32 298 ILE X CA 1
ATOM 2254 C C . ILE A 1 298 ? 7.533 -2.049 15.278 1.00 22.99 298 ILE X C 1
ATOM 2255 O O . ILE A 1 298 ? 7.126 -1.137 14.523 1.00 23.40 298 ILE X O 1
ATOM 2260 N N . ASN A 1 299 ? 8.290 -1.808 16.357 1.00 21.46 299 ASN X N 1
ATOM 2261 C CA . ASN A 1 299 ? 8.414 -0.440 16.886 1.00 21.39 299 ASN X CA 1
ATOM 2262 C C . ASN A 1 299 ? 9.766 0.180 16.641 1.00 20.80 299 ASN X C 1
ATOM 2263 O O . ASN A 1 299 ? 9.909 1.427 16.698 1.00 20.65 299 ASN X O 1
ATOM 2268 N N . VAL A 1 300 ? 10.763 -0.672 16.450 1.00 20.17 300 VAL X N 1
ATOM 2269 C CA . VAL A 1 300 ? 12.174 -0.224 16.454 1.00 20.95 300 VAL X CA 1
ATOM 2270 C C . VAL A 1 300 ? 13.055 -1.065 15.558 1.00 21.06 300 VAL X C 1
ATOM 2271 O O . VAL A 1 300 ? 12.856 -2.285 15.446 1.00 22.54 300 VAL X O 1
ATOM 2275 N N . VAL A 1 301 ? 14.018 -0.406 14.898 1.00 20.07 301 VAL X N 1
ATOM 2276 C CA . VAL A 1 301 ? 14.979 -1.068 14.035 1.00 20.18 301 VAL X CA 1
ATOM 2277 C C . VAL A 1 301 ? 16.336 -0.397 14.147 1.00 21.40 301 VAL X C 1
ATOM 2278 O O . VAL A 1 301 ? 16.401 0.821 14.206 1.00 19.31 301 VAL X O 1
ATOM 2282 N N . LYS A 1 302 ? 17.408 -1.199 14.164 1.00 21.26 302 LYS X N 1
ATOM 2283 C CA . LYS A 1 302 ? 18.784 -0.686 14.194 1.00 22.66 302 LYS X CA 1
ATOM 2284 C C . LYS A 1 302 ? 19.707 -1.515 13.318 1.00 22.30 302 LYS X C 1
ATOM 2285 O O . LYS A 1 302 ? 19.535 -2.716 13.214 1.00 24.43 302 LYS X O 1
ATOM 2291 N N . TRP A 1 303 ? 20.719 -0.876 12.745 1.00 22.83 303 TRP X N 1
ATOM 2292 C CA . TRP A 1 303 ? 21.771 -1.528 11.981 1.00 22.43 303 TRP X CA 1
ATOM 2293 C C . TRP A 1 303 ? 22.893 -1.790 12.961 1.00 24.48 303 TRP X C 1
ATOM 2294 O O . TRP A 1 303 ? 23.324 -0.855 13.652 1.00 22.76 303 TRP X O 1
ATOM 2305 N N . LEU A 1 304 ? 23.379 -3.032 12.993 1.00 24.69 304 LEU X N 1
ATOM 2306 C CA . LEU A 1 304 ? 24.363 -3.418 14.026 1.00 28.62 304 LEU X CA 1
ATOM 2307 C C . LEU A 1 304 ? 25.754 -3.596 13.451 1.00 29.16 304 LEU X C 1
ATOM 2308 O O . LEU A 1 304 ? 25.908 -3.987 12.286 1.00 31.01 304 LEU X O 1
ATOM 2313 N N . THR A 1 310 ? 27.545 -6.189 8.843 1.00 38.07 310 THR X N 1
ATOM 2314 C CA . THR A 1 310 ? 26.426 -5.486 9.508 1.00 37.19 310 THR X CA 1
ATOM 2315 C C . THR A 1 310 ? 25.050 -6.170 9.313 1.00 36.18 310 THR X C 1
ATOM 2316 O O . THR A 1 310 ? 24.750 -6.686 8.231 1.00 36.97 310 THR X O 1
ATOM 2320 N N . ILE A 1 311 ? 24.268 -6.232 10.396 1.00 34.47 311 ILE X N 1
ATOM 2321 C CA . ILE A 1 311 ? 22.969 -6.941 10.459 1.00 32.18 311 ILE X CA 1
ATOM 2322 C C . ILE A 1 311 ? 21.828 -6.034 10.979 1.00 30.65 311 ILE X C 1
ATOM 2323 O O . ILE A 1 311 ? 22.074 -4.896 11.367 1.00 29.47 311 ILE X O 1
ATOM 2328 N N . LEU A 1 312 ? 20.592 -6.525 10.971 1.00 28.35 312 LEU X N 1
ATOM 2329 C CA . LEU A 1 312 ? 19.477 -5.702 11.433 1.00 27.16 312 LEU X CA 1
ATOM 2330 C C . LEU A 1 312 ? 18.866 -6.272 12.696 1.00 26.55 312 LEU X C 1
ATOM 2331 O O . LEU A 1 312 ? 18.658 -7.482 12.823 1.00 27.38 312 LEU X O 1
ATOM 2336 N N . ALA A 1 313 ? 18.547 -5.405 13.638 1.00 25.71 313 ALA X N 1
ATOM 2337 C CA . ALA A 1 313 ? 17.710 -5.828 14.751 1.00 25.61 313 ALA X CA 1
ATOM 2338 C C . ALA A 1 313 ? 16.359 -5.141 14.695 1.00 25.94 313 ALA X C 1
ATOM 2339 O O . ALA A 1 313 ? 16.289 -3.923 14.417 1.00 25.41 313 ALA X O 1
ATOM 2341 N N . THR A 1 314 ? 15.291 -5.909 14.969 1.00 24.69 314 THR X N 1
ATOM 2342 C CA . THR A 1 314 ? 13.959 -5.359 15.060 1.00 24.13 314 THR X CA 1
ATOM 2343 C C . THR A 1 314 ? 13.333 -5.722 16.379 1.00 24.07 314 THR X C 1
ATOM 2344 O O . THR A 1 314 ? 13.494 -6.866 16.853 1.00 25.59 314 THR X O 1
ATOM 2348 N N . GLY A 1 315 ? 12.618 -4.766 16.957 1.00 23.62 315 GLY X N 1
ATOM 2349 C CA . GLY A 1 315 ? 11.861 -4.929 18.196 1.00 23.21 315 GLY X CA 1
ATOM 2350 C C . GLY A 1 315 ? 10.360 -4.700 18.068 1.00 24.11 315 GLY X C 1
ATOM 2351 O O . GLY A 1 315 ? 9.902 -3.650 17.578 1.00 22.09 315 GLY X O 1
ATOM 2352 N N . GLY A 1 316 ? 9.570 -5.654 18.575 1.00 23.68 316 GLY X N 1
ATOM 2353 C CA . GLY A 1 316 ? 8.136 -5.666 18.286 1.00 25.37 316 GLY X CA 1
ATOM 2354 C C . GLY A 1 316 ? 7.236 -5.796 19.499 1.00 25.94 316 GLY X C 1
ATOM 2355 O O . GLY A 1 316 ? 7.718 -5.961 20.625 1.00 26.38 316 GLY X O 1
ATOM 2356 N N . ASP A 1 317 ? 5.925 -5.724 19.270 1.00 25.74 317 ASP X N 1
ATOM 2357 C CA . ASP A 1 317 ? 4.925 -5.686 20.344 1.00 26.42 317 ASP X CA 1
ATOM 2358 C C . ASP A 1 317 ? 4.845 -7.048 21.061 1.00 26.13 317 ASP X C 1
ATOM 2359 O O . ASP A 1 317 ? 4.175 -7.160 22.085 1.00 26.90 317 ASP X O 1
ATOM 2364 N N . ASP A 1 318 ? 5.519 -8.052 20.511 1.00 27.02 318 ASP X N 1
ATOM 2365 C CA . ASP A 1 318 ? 5.526 -9.421 21.098 1.00 28.48 318 ASP X CA 1
ATOM 2366 C C . ASP A 1 318 ? 6.668 -9.653 22.083 1.00 29.27 318 ASP X C 1
ATOM 2367 O O . ASP A 1 318 ? 6.861 -10.787 22.572 1.00 29.71 318 ASP X O 1
ATOM 2372 N N . GLY A 1 319 ? 7.468 -8.620 22.339 1.00 29.72 319 GLY X N 1
ATOM 2373 C CA . GLY A 1 319 ? 8.551 -8.737 23.334 1.00 28.95 319 GLY X CA 1
ATOM 2374 C C . GLY A 1 319 ? 9.782 -9.462 22.821 1.00 28.94 319 GLY X C 1
ATOM 2375 O O . GLY A 1 319 ? 10.655 -9.866 23.601 1.00 28.77 319 GLY X O 1
ATOM 2376 N N . ILE A 1 320 ? 9.878 -9.591 21.502 1.00 28.11 320 ILE X N 1
ATOM 2377 C CA . ILE A 1 320 ? 10.964 -10.270 20.851 1.00 28.92 320 ILE X CA 1
ATOM 2378 C C . ILE A 1 320 ? 11.893 -9.274 20.156 1.00 29.03 320 ILE X C 1
ATOM 2379 O O . ILE A 1 320 ? 11.433 -8.288 19.561 1.00 29.83 320 ILE X O 1
ATOM 2384 N N . VAL A 1 321 ? 13.186 -9.533 20.226 1.00 29.58 321 VAL X N 1
ATOM 2385 C CA . VAL A 1 321 ? 14.129 -8.902 19.308 1.00 29.53 321 VAL X CA 1
ATOM 2386 C C . VAL A 1 321 ? 14.528 -9.919 18.257 1.00 29.98 321 VAL X C 1
ATOM 2387 O O . VAL A 1 321 ? 15.175 -10.941 18.563 1.00 29.56 321 VAL X O 1
ATOM 2391 N N . ASN A 1 322 ? 14.119 -9.678 17.016 1.00 29.27 322 ASN X N 1
ATOM 2392 C CA . ASN A 1 322 ? 14.614 -10.505 15.926 1.00 29.12 322 ASN X CA 1
ATOM 2393 C C . ASN A 1 322 ? 15.880 -9.919 15.316 1.00 30.08 322 ASN X C 1
ATOM 2394 O O . ASN A 1 322 ? 15.983 -8.703 15.091 1.00 29.29 322 ASN X O 1
ATOM 2399 N N . PHE A 1 323 ? 16.839 -10.789 15.038 1.00 30.00 323 PHE X N 1
ATOM 2400 C CA . PHE A 1 323 ? 18.096 -10.404 14.433 1.00 30.55 323 PHE X CA 1
ATOM 2401 C C . PHE A 1 323 ? 18.116 -10.985 13.050 1.00 31.59 323 PHE X C 1
ATOM 2402 O O . PHE A 1 323 ? 17.917 -12.199 12.885 1.00 32.32 323 PHE X O 1
ATOM 2410 N N . TRP A 1 324 ? 18.337 -10.116 12.061 1.00 31.33 324 TRP X N 1
ATOM 2411 C CA . TRP A 1 324 ? 18.254 -10.498 10.661 1.00 32.25 324 TRP X CA 1
ATOM 2412 C C . TRP A 1 324 ? 19.554 -10.257 9.942 1.00 32.89 324 TRP X C 1
ATOM 2413 O O . TRP A 1 324 ? 20.282 -9.288 10.225 1.00 33.38 324 TRP X O 1
ATOM 2424 N N . SER A 1 325 ? 19.839 -11.135 8.992 1.00 33.33 325 SER X N 1
ATOM 2425 C CA . SER A 1 325 ? 20.972 -10.975 8.123 1.00 35.05 325 SER X CA 1
ATOM 2426 C C . SER A 1 325 ? 20.518 -10.483 6.764 1.00 35.22 325 SER X C 1
ATOM 2427 O O . SER A 1 325 ? 19.423 -10.815 6.310 1.00 35.75 325 SER X O 1
ATOM 2430 N N . LEU A 1 326 ? 21.378 -9.716 6.101 1.00 36.81 326 LEU X N 1
ATOM 2431 C CA . LEU A 1 326 ? 21.057 -9.176 4.788 1.00 36.81 326 LEU X CA 1
ATOM 2432 C C . LEU A 1 326 ? 21.914 -9.811 3.702 1.00 37.84 326 LEU X C 1
ATOM 2433 O O . LEU A 1 326 ? 23.122 -9.587 3.674 1.00 38.95 326 LEU X O 1
#